Protein AF-A0A950BKA7-F1 (afdb_monomer)

Foldseek 3Di:
DFKDKDALDDFDPPAAPVVQLVVLCVDDPLSQQSSQCSQQVDWDDPPDTFGGHQKIFMFGVDVVLVVLLLVLLLQLLVVLLVLLPDPPSPVVLVVLLVLLQVFQAQWAQVPDPDDDRSQKGQLLSSLCSQLPPPVHDNSNNVSSVSNNVSQVNGTSDMDGDQAHPDRRTGRPPNPGHIGRHAQAQCSQAVCVVVVDGPCPDPSNVSSVVVSSCVSSHRDDPVCVVVVPPD

Radius of gyration: 18.88 Å; Cα contacts (8 Å, |Δi|>4): 398; chains: 1; bounding box: 51×40×54 Å

Secondary structure (DSSP, 8-state):
--EEEE-SSPBPTT-S-HHHHHHHHHS-S-HHHHHHHHHHT--B-SSS-B-SBSEEEEEE--HHHHHHHHHHHHHHHHHHHHHHTSTTTHHHHHHHHHHHHHS--SSB-TT-S-----SEEEHHHHHHHHHH-TTS-HHHHHHHHHHHHHHHTTEEEEEE-SSBTTTTBB-TT--S-EEE---SHHHHSTTGGGT--SSSSHHHHHTTHHHHHHHHTS--GGGGGTTT--

Sequence (230 aa):
MRYLAASPETMLAPGAPSAKIADALTHGSDWASNVVDATMKVRYGAGTSYHPAAAFDVLDLAPEKIDSVRRSITAFNDSVVALSKARGSGELMHDIRSDLRSVPGMARFDHTADMIYHSDRPAEAVYATIGADSRLPSNVRSAALQAKAAVGALVLAHDEYGWFAPMNASYADAAGPTAHMPISADQYDPWSESGVSETHNGFFGAVHAREFARAIGAYDGADDRIALVA

Mean predicted aligned error: 6.33 Å

Nearest PDB structures (foldseek):
  9cip-assembly2_B  TM=5.805E-01  e=4.816E-03  Hathewaya histolytica
  9cip-assembly1_A  TM=5.436E-01  e=3.446E-03  Hathewaya histolytica

Structure (mmCIF, N/CA/C/O backbone):
data_AF-A0A950BKA7-F1
#
_entry.id   AF-A0A950BKA7-F1
#
loop_
_atom_site.group_PDB
_atom_site.id
_atom_site.type_symbol
_atom_site.label_atom_id
_atom_site.label_alt_id
_atom_site.label_comp_id
_atom_site.label_asym_id
_atom_site.label_entity_id
_atom_site.label_seq_id
_atom_site.pdbx_PDB_ins_code
_atom_site.Cartn_x
_atom_site.Cartn_y
_atom_site.Cartn_z
_atom_site.occupancy
_atom_site.B_iso_or_equiv
_atom_site.auth_seq_id
_atom_site.auth_comp_id
_atom_site.auth_asym_id
_atom_site.auth_atom_id
_atom_site.pdbx_PDB_model_num
ATOM 1 N N . MET A 1 1 ? -2.813 10.692 -15.986 1.00 73.56 1 MET A N 1
ATOM 2 C CA . MET A 1 1 ? -1.836 9.582 -15.991 1.00 73.56 1 MET A CA 1
ATOM 3 C C . MET A 1 1 ? -2.627 8.289 -15.895 1.00 73.56 1 MET A C 1
ATOM 5 O O . MET A 1 1 ? -3.533 8.266 -15.078 1.00 73.56 1 MET A O 1
ATOM 9 N N . ARG A 1 2 ? -2.380 7.288 -16.754 1.00 90.56 2 ARG A N 1
ATOM 10 C CA . ARG A 1 2 ? -3.139 6.018 -16.742 1.00 90.56 2 ARG A CA 1
ATOM 11 C C . ARG A 1 2 ? -2.383 4.879 -16.069 1.00 90.56 2 ARG A C 1
ATOM 13 O O . ARG A 1 2 ? -3.012 4.053 -15.437 1.00 90.56 2 ARG A O 1
ATOM 20 N N . TYR A 1 3 ? -1.061 4.855 -16.181 1.00 94.38 3 TYR A N 1
ATOM 21 C CA . TYR A 1 3 ? -0.238 3.810 -15.587 1.00 94.38 3 TYR A CA 1
ATOM 22 C C . TYR A 1 3 ? 0.871 4.428 -14.741 1.00 94.38 3 TYR A C 1
ATOM 24 O O . TYR A 1 3 ? 1.322 5.535 -15.046 1.00 94.38 3 TYR A O 1
ATOM 32 N N . LEU A 1 4 ? 1.297 3.716 -13.703 1.00 94.50 4 LEU A N 1
ATOM 33 C CA . LEU A 1 4 ? 2.482 4.030 -12.905 1.00 94.50 4 LEU A CA 1
ATOM 34 C C . LEU A 1 4 ? 3.392 2.809 -12.900 1.00 94.50 4 LEU A C 1
ATOM 36 O O . LEU A 1 4 ? 2.937 1.730 -12.556 1.00 94.50 4 LEU A O 1
ATOM 40 N N . ALA A 1 5 ? 4.652 2.985 -13.279 1.00 93.94 5 ALA A N 1
ATOM 41 C CA . ALA A 1 5 ? 5.681 1.965 -13.138 1.00 93.94 5 ALA A CA 1
ATOM 42 C C . ALA A 1 5 ? 6.672 2.458 -12.085 1.00 93.94 5 ALA A C 1
ATOM 44 O O . ALA A 1 5 ? 7.311 3.493 -12.296 1.00 93.94 5 ALA A O 1
ATOM 45 N N . ALA A 1 6 ? 6.742 1.785 -10.943 1.00 92.44 6 ALA A N 1
ATOM 46 C CA . ALA A 1 6 ? 7.547 2.231 -9.815 1.00 92.44 6 ALA A CA 1
ATOM 47 C C . ALA A 1 6 ? 7.941 1.058 -8.920 1.00 92.44 6 ALA A C 1
ATOM 49 O O . ALA A 1 6 ? 7.238 0.056 -8.838 1.00 92.44 6 ALA A O 1
ATOM 50 N N . SER A 1 7 ? 9.057 1.225 -8.220 1.00 89.38 7 SER A N 1
ATOM 51 C CA . SER A 1 7 ? 9.339 0.423 -7.037 1.00 89.38 7 SER A CA 1
ATOM 52 C C . SER A 1 7 ? 8.506 0.984 -5.883 1.00 89.38 7 SER A C 1
ATOM 54 O O . SER A 1 7 ? 8.511 2.208 -5.703 1.00 89.38 7 SER A O 1
ATOM 56 N N . PRO A 1 8 ? 7.816 0.144 -5.096 1.00 83.69 8 PRO A N 1
ATOM 57 C CA . PRO A 1 8 ? 7.168 0.591 -3.866 1.00 83.69 8 PRO A CA 1
ATOM 58 C C . PRO A 1 8 ? 8.192 0.966 -2.780 1.00 83.69 8 PRO A C 1
ATOM 60 O O . PRO A 1 8 ? 7.824 1.512 -1.744 1.00 83.69 8 PRO A O 1
ATOM 63 N N . GLU A 1 9 ? 9.473 0.681 -3.036 1.00 80.31 9 GLU A N 1
ATOM 64 C CA . GLU A 1 9 ? 10.601 0.846 -2.128 1.00 80.31 9 GLU A CA 1
ATOM 65 C C . GLU A 1 9 ? 11.846 1.434 -2.819 1.00 80.31 9 GLU A C 1
ATOM 67 O O . GLU A 1 9 ? 11.825 1.831 -3.989 1.00 80.31 9 GLU A O 1
ATOM 72 N N . THR A 1 10 ? 12.964 1.489 -2.096 1.00 77.81 10 THR A N 1
ATOM 73 C CA . THR A 1 10 ? 14.244 2.032 -2.584 1.00 77.81 10 THR A CA 1
ATOM 74 C C . THR A 1 10 ? 14.685 1.454 -3.942 1.00 77.81 10 THR A C 1
ATOM 76 O O . THR A 1 10 ? 14.834 0.243 -4.111 1.00 77.81 10 THR A O 1
ATOM 79 N N . MET A 1 11 ? 15.007 2.344 -4.890 1.00 86.06 11 MET A N 1
ATOM 80 C CA . MET A 1 11 ? 15.738 2.009 -6.119 1.00 86.06 11 MET A CA 1
ATOM 81 C C . MET A 1 11 ? 17.216 2.399 -6.006 1.00 86.06 11 MET A C 1
ATOM 83 O O . MET A 1 11 ? 17.553 3.500 -5.569 1.00 86.06 11 MET A O 1
ATOM 87 N N . LEU A 1 12 ? 18.109 1.523 -6.461 1.00 86.31 12 LEU A N 1
ATOM 88 C CA . LEU A 1 12 ? 19.546 1.776 -6.518 1.00 86.31 12 LEU A CA 1
ATOM 89 C C . LEU A 1 12 ? 19.915 2.565 -7.774 1.00 86.31 12 LEU A C 1
ATOM 91 O O . LEU A 1 12 ? 19.469 2.246 -8.878 1.00 86.31 12 LEU A O 1
ATOM 95 N N . ALA A 1 13 ? 20.794 3.558 -7.624 1.00 85.62 13 ALA A N 1
ATOM 96 C CA . ALA A 1 13 ? 21.387 4.259 -8.759 1.00 85.62 13 ALA A CA 1
ATOM 97 C C . ALA A 1 13 ? 22.100 3.259 -9.701 1.00 85.62 13 ALA A C 1
ATOM 99 O O . ALA A 1 13 ? 22.775 2.353 -9.210 1.00 85.62 13 ALA A O 1
ATOM 100 N N . PRO A 1 14 ? 21.985 3.406 -11.037 1.00 88.50 14 PRO A N 1
ATOM 101 C CA . PRO A 1 14 ? 21.413 4.544 -11.770 1.00 88.50 14 PRO A CA 1
ATOM 102 C C . PRO A 1 14 ? 19.878 4.533 -11.926 1.00 88.50 14 PRO A C 1
ATOM 104 O O . PRO A 1 14 ? 19.340 5.408 -12.597 1.00 88.50 14 PRO A O 1
ATOM 107 N N . GLY A 1 15 ? 19.167 3.580 -11.322 1.00 88.62 15 GLY A N 1
ATOM 108 C CA . GLY A 1 15 ? 17.712 3.460 -11.405 1.00 88.62 15 GLY A CA 1
ATOM 109 C C . GLY A 1 15 ? 17.245 2.622 -12.596 1.00 88.62 15 GLY A C 1
ATOM 110 O O . GLY A 1 15 ? 17.918 1.682 -13.031 1.00 88.62 15 GLY A O 1
ATOM 111 N N . ALA A 1 16 ? 16.055 2.932 -13.107 1.00 90.44 16 ALA A N 1
ATOM 112 C CA . ALA A 1 16 ? 15.395 2.128 -14.130 1.00 90.44 16 ALA A CA 1
ATOM 113 C C . ALA A 1 16 ? 16.178 2.123 -15.469 1.00 90.44 16 ALA A C 1
ATOM 115 O O . ALA A 1 16 ? 16.677 3.167 -15.898 1.00 90.44 16 ALA A O 1
ATOM 116 N N . PRO A 1 17 ? 16.283 0.979 -16.173 1.00 92.81 17 PRO A N 1
ATOM 117 C CA . PRO A 1 17 ? 17.008 0.883 -17.440 1.00 92.81 17 PRO A CA 1
ATOM 118 C C . PRO A 1 17 ? 16.182 1.460 -18.604 1.00 92.81 17 PRO A C 1
ATOM 120 O O . PRO A 1 17 ? 15.627 0.718 -19.416 1.00 92.81 17 PRO A O 1
ATOM 123 N N . SER A 1 18 ? 16.122 2.791 -18.717 1.00 91.81 18 SER A N 1
ATOM 124 C CA . SER A 1 18 ? 15.201 3.515 -19.614 1.00 91.81 18 SER A CA 1
ATOM 125 C C . SER A 1 18 ? 15.193 3.034 -21.069 1.00 91.81 18 SER A C 1
ATOM 127 O O . SER A 1 18 ? 14.129 2.954 -21.671 1.00 91.81 18 SER A O 1
ATOM 129 N N . ALA A 1 19 ? 16.347 2.668 -21.642 1.00 91.25 19 ALA A N 1
ATOM 130 C CA . ALA A 1 19 ? 16.412 2.160 -23.017 1.00 91.25 19 ALA A CA 1
ATOM 131 C C . ALA A 1 19 ? 15.717 0.795 -23.186 1.00 91.25 19 ALA A C 1
ATOM 133 O O . ALA A 1 19 ? 15.049 0.568 -24.188 1.00 91.25 19 ALA A O 1
ATOM 134 N N . LYS A 1 20 ? 15.836 -0.097 -22.193 1.00 91.81 20 LYS A N 1
ATOM 135 C CA . LYS A 1 20 ? 15.163 -1.405 -22.203 1.00 91.81 20 LYS A CA 1
ATOM 136 C C . LYS A 1 20 ? 13.668 -1.266 -21.945 1.00 91.81 20 LYS A C 1
ATOM 138 O O . LYS A 1 20 ? 12.875 -1.955 -22.569 1.00 91.81 20 LYS A O 1
ATOM 143 N N . ILE A 1 21 ? 13.289 -0.346 -21.057 1.00 92.88 21 ILE A N 1
ATOM 144 C CA . ILE A 1 21 ? 11.882 -0.011 -20.808 1.00 92.88 21 ILE A CA 1
ATOM 145 C C . ILE A 1 21 ? 11.244 0.554 -22.082 1.00 92.88 21 ILE A C 1
ATOM 147 O O . ILE A 1 21 ? 10.149 0.147 -22.446 1.00 92.88 21 ILE A O 1
ATOM 151 N N . ALA A 1 22 ? 11.932 1.449 -22.798 1.00 91.62 22 ALA A N 1
ATOM 152 C CA . ALA A 1 22 ? 11.435 1.990 -24.061 1.00 91.62 22 ALA A CA 1
ATOM 153 C C . ALA A 1 22 ? 11.210 0.894 -25.119 1.00 91.62 22 ALA A C 1
ATOM 155 O O . ALA A 1 22 ? 10.208 0.938 -25.825 1.00 91.62 22 ALA A O 1
ATOM 156 N N . ASP A 1 23 ? 12.100 -0.097 -25.198 1.00 89.81 23 ASP A N 1
ATOM 157 C CA . ASP A 1 23 ? 11.948 -1.255 -26.086 1.00 89.81 23 ASP A CA 1
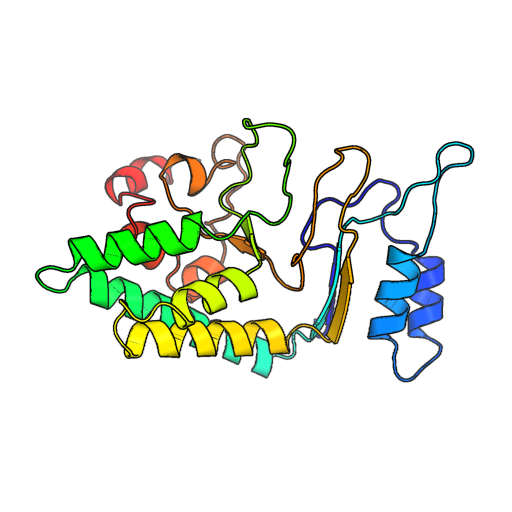ATOM 158 C C . ASP A 1 23 ? 10.777 -2.170 -25.675 1.00 89.81 23 ASP A C 1
ATOM 160 O O . ASP A 1 23 ? 9.970 -2.577 -26.512 1.00 89.81 23 ASP A O 1
ATOM 164 N N . ALA A 1 24 ? 10.617 -2.417 -24.370 1.00 90.06 24 ALA A N 1
ATOM 165 C CA . ALA A 1 24 ? 9.495 -3.174 -23.810 1.00 90.06 24 ALA A CA 1
ATOM 166 C C . ALA A 1 24 ? 8.130 -2.528 -24.109 1.00 90.06 24 ALA A C 1
ATOM 168 O O . ALA A 1 24 ? 7.139 -3.230 -24.316 1.00 90.06 24 ALA A O 1
ATOM 169 N N . LEU A 1 25 ? 8.076 -1.193 -24.149 1.00 89.62 25 LEU A N 1
ATOM 170 C CA . LEU A 1 25 ? 6.863 -0.429 -24.448 1.00 89.62 25 LEU A CA 1
ATOM 171 C C . LEU A 1 25 ? 6.490 -0.428 -25.938 1.00 89.62 25 LEU A C 1
ATOM 173 O O . LEU A 1 25 ? 5.335 -0.164 -26.268 1.00 89.62 25 LEU A O 1
ATOM 177 N N . THR A 1 26 ? 7.437 -0.686 -26.843 1.00 86.06 26 THR A N 1
ATOM 178 C CA . THR A 1 26 ? 7.204 -0.641 -28.297 1.00 86.06 26 THR A CA 1
ATOM 179 C C . THR A 1 26 ? 6.913 -2.010 -28.909 1.00 86.06 26 THR A C 1
ATOM 181 O O . THR A 1 26 ? 6.341 -2.071 -29.999 1.00 86.06 26 THR A O 1
ATOM 184 N N . HIS A 1 27 ? 7.224 -3.104 -28.205 1.00 69.81 27 HIS A N 1
ATOM 185 C CA . HIS A 1 27 ? 7.089 -4.468 -28.714 1.00 69.81 27 HIS A CA 1
ATOM 186 C C . HIS A 1 27 ? 6.265 -5.364 -27.771 1.00 69.81 27 HIS A C 1
ATOM 188 O O . HIS A 1 27 ? 6.810 -6.081 -26.935 1.00 69.81 27 HIS A O 1
ATOM 194 N N . GLY A 1 28 ? 4.937 -5.390 -27.937 1.00 63.50 28 GLY A N 1
ATOM 195 C CA . GLY A 1 28 ? 4.102 -6.473 -27.398 1.00 63.50 28 GLY A CA 1
ATOM 196 C C . GLY A 1 28 ? 2.756 -6.062 -26.804 1.00 63.50 28 GLY A C 1
ATOM 197 O O . GLY A 1 28 ? 2.507 -4.903 -26.486 1.00 63.50 28 GLY A O 1
ATOM 198 N N . SER A 1 29 ? 1.872 -7.051 -26.651 1.00 78.44 29 SER A N 1
ATOM 199 C CA . SER A 1 29 ? 0.584 -6.914 -25.958 1.00 78.44 29 SER A CA 1
ATOM 200 C C . SER A 1 29 ? 0.707 -6.990 -24.431 1.00 78.44 29 SER A C 1
ATOM 202 O O . SER A 1 29 ? -0.197 -6.531 -23.740 1.00 78.44 29 SER A O 1
ATOM 204 N N . ASP A 1 30 ? 1.814 -7.534 -23.912 1.00 90.81 30 ASP A N 1
ATOM 205 C CA . ASP A 1 30 ? 2.109 -7.689 -22.477 1.00 90.81 30 ASP A CA 1
ATOM 206 C C . ASP A 1 30 ? 3.212 -6.719 -22.014 1.00 90.81 30 ASP A C 1
ATOM 208 O O . ASP A 1 30 ? 4.233 -7.079 -21.429 1.00 90.81 30 ASP A O 1
ATOM 212 N N . TRP A 1 31 ? 3.032 -5.446 -22.360 1.00 93.50 31 TRP A N 1
ATOM 213 C CA . TRP A 1 31 ? 4.011 -4.396 -22.082 1.00 93.50 31 TRP A CA 1
ATOM 214 C C . TRP A 1 31 ? 4.287 -4.230 -20.577 1.00 93.50 31 TRP A C 1
ATOM 216 O O . TRP A 1 31 ? 5.405 -3.885 -20.209 1.00 93.50 31 TRP A O 1
ATOM 226 N N . ALA A 1 32 ? 3.303 -4.478 -19.704 1.00 95.19 32 ALA A N 1
ATOM 227 C CA . ALA A 1 32 ? 3.451 -4.310 -18.259 1.00 95.19 32 ALA A CA 1
ATOM 228 C C . ALA A 1 32 ? 4.465 -5.311 -17.689 1.00 95.19 32 ALA A C 1
ATOM 230 O O . ALA A 1 32 ? 5.438 -4.899 -17.056 1.00 95.19 32 ALA A O 1
ATOM 231 N N . SER A 1 33 ? 4.298 -6.599 -18.001 1.00 95.75 33 SER A N 1
ATOM 232 C CA . SER A 1 33 ? 5.245 -7.645 -17.604 1.00 95.75 33 SER A CA 1
ATOM 233 C C . SER A 1 33 ? 6.620 -7.411 -18.222 1.00 95.75 33 SER A C 1
ATOM 235 O O . SER A 1 33 ? 7.629 -7.539 -17.537 1.00 95.75 33 SER A O 1
ATOM 237 N N . ASN A 1 34 ? 6.681 -6.964 -19.481 1.00 94.94 34 ASN A N 1
ATOM 238 C CA . ASN A 1 34 ? 7.952 -6.638 -20.131 1.00 94.94 34 ASN A CA 1
ATOM 239 C C . ASN A 1 34 ? 8.687 -5.469 -19.451 1.00 94.94 34 ASN A C 1
ATOM 241 O O . ASN A 1 34 ? 9.915 -5.476 -19.394 1.00 94.94 34 ASN A O 1
ATOM 245 N N . VAL A 1 35 ? 7.972 -4.461 -18.937 1.00 95.25 35 VAL A N 1
ATOM 246 C CA . VAL A 1 35 ? 8.566 -3.334 -18.194 1.00 95.25 35 VAL A CA 1
ATOM 247 C C . VAL A 1 35 ? 9.105 -3.789 -16.836 1.00 95.25 35 VAL A C 1
ATOM 249 O O . VAL A 1 35 ? 10.218 -3.396 -16.467 1.00 95.25 35 VAL A O 1
ATOM 252 N N . VAL A 1 36 ? 8.352 -4.631 -16.121 1.00 95.44 36 VAL A N 1
ATOM 253 C CA . VAL A 1 36 ? 8.815 -5.266 -14.879 1.00 95.44 36 VAL A CA 1
ATOM 254 C C . VAL A 1 36 ? 10.063 -6.097 -15.160 1.00 95.44 36 VAL A C 1
ATOM 256 O O . VAL A 1 36 ? 11.103 -5.839 -14.565 1.00 95.44 36 VAL A O 1
ATOM 259 N N . ASP A 1 37 ? 10.021 -6.990 -16.146 1.00 94.69 37 ASP A N 1
ATOM 260 C CA . ASP A 1 37 ? 11.146 -7.837 -16.545 1.00 94.69 37 ASP A CA 1
ATOM 261 C C . ASP A 1 37 ? 12.380 -7.028 -16.949 1.00 94.69 37 ASP A C 1
ATOM 263 O O . ASP A 1 37 ? 13.494 -7.308 -16.499 1.00 94.69 37 ASP A O 1
ATOM 267 N N . ALA A 1 38 ? 12.198 -6.004 -17.788 1.00 94.12 38 ALA A N 1
ATOM 268 C CA . ALA A 1 38 ? 13.280 -5.135 -18.230 1.00 94.12 38 ALA A CA 1
ATOM 269 C C . ALA A 1 38 ? 13.989 -4.478 -17.042 1.00 94.12 38 ALA A C 1
ATOM 271 O O . ALA A 1 38 ? 15.214 -4.329 -17.075 1.00 94.12 38 ALA A O 1
ATOM 272 N N . THR A 1 39 ? 13.226 -4.116 -16.009 1.00 94.00 39 THR A N 1
ATOM 273 C CA . THR A 1 39 ? 13.723 -3.479 -14.791 1.00 94.00 39 THR A CA 1
ATOM 274 C C . THR A 1 39 ? 14.335 -4.504 -13.848 1.00 94.00 39 THR A C 1
ATOM 276 O O . THR A 1 39 ? 15.509 -4.405 -13.516 1.00 94.00 39 THR A O 1
ATOM 279 N N . MET A 1 40 ? 13.600 -5.535 -13.458 1.00 92.50 40 MET A N 1
ATOM 280 C CA . MET A 1 40 ? 14.016 -6.474 -12.420 1.00 92.50 40 MET A CA 1
ATOM 281 C C . MET A 1 40 ? 15.147 -7.394 -12.879 1.00 92.50 40 MET A C 1
ATOM 283 O O . MET A 1 40 ? 16.032 -7.724 -12.087 1.00 92.50 40 MET A O 1
ATOM 287 N N . LYS A 1 41 ? 15.216 -7.742 -14.171 1.00 91.44 41 LYS A N 1
ATOM 288 C CA . LYS A 1 41 ? 16.229 -8.670 -14.708 1.00 91.44 41 LYS A CA 1
ATOM 289 C C . LYS A 1 41 ? 17.494 -7.975 -15.214 1.00 91.44 41 LYS A C 1
ATOM 291 O O . LYS A 1 41 ? 18.465 -8.663 -15.545 1.00 91.44 41 LYS A O 1
ATOM 296 N N . VAL A 1 42 ? 17.540 -6.636 -15.282 1.00 90.06 42 VAL A N 1
ATOM 297 C CA . VAL A 1 42 ? 18.803 -5.948 -15.595 1.00 90.06 42 VAL A CA 1
ATOM 298 C C . VAL A 1 42 ? 19.781 -6.097 -14.437 1.00 90.06 42 VAL A C 1
ATOM 300 O O . VAL A 1 42 ? 19.405 -6.071 -13.269 1.00 90.06 42 VAL A O 1
ATOM 303 N N . ARG A 1 43 ? 21.060 -6.231 -14.787 1.00 88.19 43 ARG A N 1
ATOM 304 C CA . ARG A 1 43 ? 22.168 -6.210 -13.841 1.00 88.19 43 ARG A CA 1
ATOM 305 C C . ARG A 1 43 ? 23.089 -5.044 -14.163 1.00 88.19 43 ARG A C 1
ATOM 307 O O . ARG A 1 43 ? 23.472 -4.861 -15.319 1.00 88.19 43 ARG A O 1
ATOM 314 N N . TYR A 1 44 ? 23.443 -4.286 -13.139 1.00 84.19 44 TY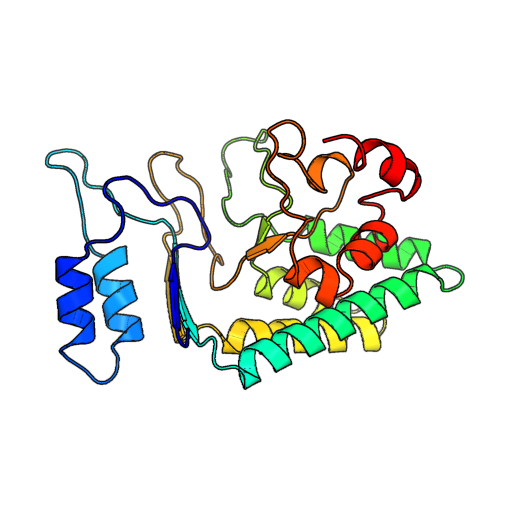R A N 1
ATOM 315 C CA . TYR A 1 44 ? 24.442 -3.228 -13.182 1.00 84.19 44 TYR A CA 1
ATOM 316 C C . TYR A 1 44 ? 25.705 -3.647 -12.431 1.00 84.19 44 TYR A C 1
ATOM 318 O O . TYR A 1 44 ? 25.693 -4.610 -11.668 1.00 84.19 44 TYR A O 1
ATOM 326 N N . GLY A 1 45 ? 26.788 -2.894 -12.632 1.00 80.00 45 GLY A N 1
ATOM 327 C CA . GLY A 1 45 ? 28.089 -3.163 -12.023 1.00 80.00 45 GLY A CA 1
ATOM 328 C C . GLY A 1 45 ? 28.946 -4.113 -12.862 1.00 80.00 45 GLY A C 1
ATOM 329 O O . GLY A 1 45 ? 28.468 -5.110 -13.392 1.00 80.00 45 GLY A O 1
ATOM 330 N N . ALA A 1 46 ? 30.235 -3.789 -12.991 1.00 68.62 46 ALA A N 1
ATOM 331 C CA . ALA A 1 46 ? 31.206 -4.602 -13.731 1.00 68.62 46 ALA A CA 1
ATOM 332 C C . ALA A 1 46 ? 31.879 -5.69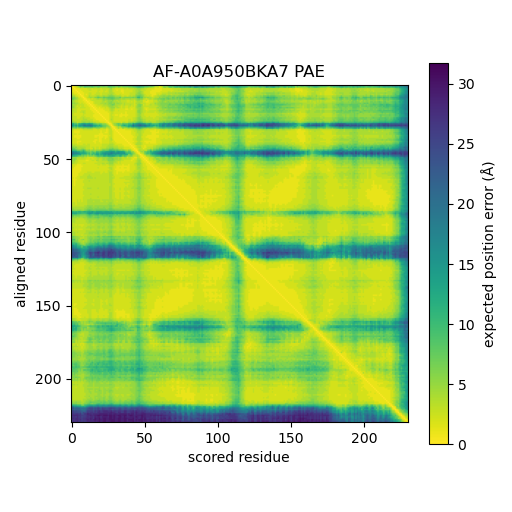4 -12.868 1.00 68.62 46 ALA A C 1
ATOM 334 O O . ALA A 1 46 ? 32.578 -6.544 -13.408 1.00 68.62 46 ALA A O 1
ATOM 335 N N . GLY A 1 47 ? 31.685 -5.661 -11.539 1.00 70.81 47 GLY A N 1
ATOM 336 C CA . GLY A 1 47 ? 32.258 -6.607 -10.570 1.00 70.81 47 GLY A CA 1
ATOM 337 C C . GLY A 1 47 ? 31.174 -7.335 -9.775 1.00 70.81 47 GLY A C 1
ATOM 338 O O . GLY A 1 47 ? 30.793 -8.450 -10.117 1.00 70.81 47 GLY A O 1
ATOM 339 N N . THR A 1 48 ? 30.636 -6.691 -8.738 1.00 70.12 48 THR A N 1
ATOM 340 C CA . THR A 1 48 ? 29.449 -7.195 -8.030 1.00 70.12 48 THR A CA 1
ATOM 341 C C . THR A 1 48 ? 28.201 -6.777 -8.797 1.00 70.12 48 THR A C 1
ATOM 343 O O . THR A 1 48 ? 27.871 -5.591 -8.832 1.00 70.12 48 THR A O 1
ATOM 346 N N . SER A 1 49 ? 27.529 -7.734 -9.441 1.00 80.69 49 SER A N 1
ATOM 347 C CA . SER A 1 49 ? 26.291 -7.447 -10.166 1.00 80.69 49 SER A CA 1
ATOM 348 C C . SER A 1 49 ? 25.157 -7.128 -9.192 1.00 80.69 49 SER A C 1
ATOM 350 O O . SER A 1 49 ? 24.940 -7.909 -8.266 1.00 80.69 49 SER A O 1
ATOM 352 N N . TYR A 1 50 ? 24.406 -6.057 -9.430 1.00 80.75 50 TYR A N 1
ATOM 353 C CA . TYR A 1 50 ? 23.223 -5.698 -8.642 1.00 80.75 50 TYR A CA 1
ATOM 354 C C . TYR A 1 50 ? 22.027 -5.371 -9.537 1.00 80.75 50 TYR A C 1
ATOM 356 O O . TYR A 1 50 ? 22.189 -5.059 -10.718 1.00 80.75 50 TYR A O 1
ATOM 364 N N . HIS A 1 51 ? 20.833 -5.448 -8.961 1.00 87.38 51 HIS A N 1
ATOM 365 C CA . HIS A 1 51 ? 19.564 -5.141 -9.618 1.00 87.38 51 HIS A CA 1
ATOM 366 C C . HIS A 1 51 ? 19.098 -3.724 -9.225 1.00 87.38 51 HIS A C 1
ATOM 368 O O . HIS A 1 51 ? 19.478 -3.246 -8.157 1.00 87.38 51 HIS A O 1
ATOM 374 N N . PRO A 1 52 ? 18.318 -3.018 -10.063 1.00 88.56 52 PRO A N 1
ATOM 375 C CA . PRO A 1 52 ? 17.878 -1.649 -9.773 1.00 88.56 52 PRO A CA 1
ATOM 376 C C . PRO A 1 52 ? 16.913 -1.534 -8.599 1.00 88.56 52 PRO A C 1
ATOM 378 O O . PRO A 1 52 ? 16.899 -0.497 -7.947 1.00 88.56 52 PRO A O 1
ATOM 381 N N . ALA A 1 53 ? 16.073 -2.538 -8.371 1.00 89.81 53 ALA A N 1
ATOM 382 C CA . ALA A 1 53 ? 14.992 -2.475 -7.399 1.00 89.81 53 ALA A CA 1
ATOM 383 C C . ALA A 1 53 ? 14.784 -3.837 -6.741 1.00 89.81 53 ALA A C 1
ATOM 385 O O . ALA A 1 53 ? 15.080 -4.873 -7.345 1.00 89.81 53 ALA A O 1
ATOM 386 N N . ALA A 1 54 ? 14.288 -3.806 -5.507 1.00 87.75 54 ALA A N 1
ATOM 387 C CA . ALA A 1 54 ? 13.936 -5.001 -4.756 1.00 87.75 54 ALA A CA 1
ATOM 388 C C . ALA A 1 54 ? 12.557 -5.544 -5.132 1.00 87.75 54 ALA A C 1
ATOM 390 O O . ALA A 1 54 ? 12.378 -6.752 -5.173 1.00 87.75 54 ALA A O 1
ATOM 391 N N . ALA A 1 55 ? 11.627 -4.652 -5.457 1.00 90.69 55 ALA A N 1
ATOM 392 C CA . ALA A 1 55 ? 10.315 -4.944 -6.008 1.00 90.69 55 ALA A CA 1
ATOM 393 C C . ALA A 1 55 ? 10.000 -3.895 -7.078 1.00 90.69 55 ALA A C 1
ATOM 395 O O . ALA A 1 55 ? 10.505 -2.769 -7.016 1.00 90.69 55 ALA A O 1
ATOM 396 N N . PHE A 1 56 ? 9.204 -4.247 -8.080 1.00 93.62 56 PHE A N 1
ATOM 397 C CA . PHE A 1 56 ? 8.778 -3.289 -9.093 1.00 93.62 56 PHE A CA 1
ATOM 398 C C . PHE A 1 56 ? 7.394 -3.633 -9.621 1.00 93.62 56 PHE A C 1
ATOM 400 O O . PHE A 1 56 ? 7.158 -4.744 -10.093 1.00 93.62 56 PHE A O 1
ATOM 407 N N . ASP A 1 57 ? 6.505 -2.646 -9.589 1.00 95.25 57 ASP A N 1
ATOM 408 C CA . ASP A 1 57 ? 5.117 -2.787 -9.996 1.00 95.25 57 ASP A CA 1
ATOM 409 C C . ASP A 1 57 ? 4.818 -1.947 -11.230 1.00 95.25 57 ASP A C 1
ATOM 411 O O . ASP A 1 57 ? 5.331 -0.838 -11.417 1.00 95.25 57 ASP A O 1
ATOM 415 N N . VAL A 1 58 ? 3.897 -2.451 -12.043 1.00 96.44 58 VAL A N 1
ATOM 416 C CA . VAL A 1 58 ? 3.163 -1.651 -13.019 1.00 96.44 58 VAL A CA 1
ATOM 417 C C . VAL A 1 58 ? 1.705 -1.607 -12.587 1.00 96.44 58 VAL A C 1
ATOM 419 O O . VAL A 1 58 ? 1.037 -2.634 -12.516 1.00 96.44 58 VAL A O 1
ATOM 422 N N . LEU A 1 59 ? 1.206 -0.404 -12.320 1.00 97.00 59 LEU A N 1
ATOM 423 C CA . LEU A 1 59 ? -0.134 -0.143 -11.814 1.00 97.00 59 LEU A CA 1
ATOM 424 C C . LEU A 1 59 ? -1.026 0.495 -12.882 1.00 97.00 59 LEU A C 1
ATOM 426 O O . LEU A 1 59 ? -0.597 1.399 -13.599 1.00 97.00 59 LEU A O 1
ATOM 430 N N . ASP A 1 60 ? -2.289 0.084 -12.935 1.00 96.75 60 ASP A N 1
ATOM 431 C CA . ASP A 1 60 ? -3.366 0.702 -13.706 1.00 96.75 60 ASP A CA 1
ATOM 432 C C . ASP A 1 60 ? -4.154 1.685 -12.848 1.00 96.75 60 ASP A C 1
ATOM 434 O O . ASP A 1 60 ? -4.999 1.317 -12.035 1.00 96.75 60 ASP A O 1
ATOM 438 N N . LEU A 1 61 ? -3.876 2.963 -13.071 1.00 96.75 61 LEU A N 1
ATOM 439 C CA . LEU A 1 61 ? -4.478 4.100 -12.392 1.00 96.75 61 LEU A CA 1
ATOM 440 C C . LEU A 1 61 ? -5.667 4.668 -13.178 1.00 96.75 61 LEU A C 1
ATOM 442 O O . LEU A 1 61 ? -5.922 5.876 -13.129 1.00 96.75 61 LEU A O 1
ATOM 446 N N . ALA A 1 62 ? -6.373 3.826 -13.940 1.00 97.25 62 ALA A N 1
ATOM 447 C CA . ALA A 1 62 ? -7.628 4.215 -14.569 1.00 97.25 62 ALA A CA 1
ATOM 448 C C . ALA A 1 62 ? -8.556 4.899 -13.537 1.00 97.25 62 ALA A C 1
ATOM 450 O O . ALA A 1 62 ? -8.652 4.415 -12.402 1.00 97.25 62 ALA A O 1
ATOM 451 N N . PRO A 1 63 ? -9.218 6.024 -13.881 1.00 96.56 63 PRO A N 1
ATOM 452 C CA . PRO A 1 63 ? -9.988 6.816 -12.920 1.00 96.56 63 PRO A CA 1
ATOM 453 C C . PRO A 1 63 ? -10.976 5.991 -12.091 1.00 96.56 63 PRO A C 1
ATOM 455 O O . PRO A 1 63 ? -11.025 6.126 -10.873 1.00 96.56 63 PRO A O 1
ATOM 458 N N . GLU A 1 64 ? -11.687 5.061 -12.725 1.00 97.25 64 GLU A N 1
ATOM 459 C CA . GLU A 1 64 ? -12.643 4.168 -12.078 1.00 97.25 64 GLU A CA 1
ATOM 460 C C . GLU A 1 64 ? -12.002 3.229 -11.043 1.00 97.25 64 GLU A C 1
ATOM 462 O O . GLU A 1 64 ? -12.624 2.919 -10.023 1.00 97.25 64 GLU A O 1
ATOM 467 N N . LYS A 1 65 ? -10.750 2.807 -11.263 1.00 97.44 65 LYS A N 1
ATOM 468 C CA . LYS A 1 65 ? -9.996 1.984 -10.311 1.00 97.44 65 LYS A CA 1
ATOM 469 C C . LYS A 1 65 ? -9.544 2.815 -9.118 1.00 97.44 65 LYS A C 1
ATOM 471 O O . LYS A 1 65 ? -9.730 2.390 -7.981 1.00 97.44 65 LYS A O 1
ATOM 476 N N . ILE A 1 66 ? -9.039 4.026 -9.357 1.00 96.62 66 ILE A N 1
ATOM 477 C CA . ILE A 1 66 ? -8.667 4.960 -8.283 1.00 96.62 66 ILE A CA 1
ATOM 478 C C . ILE A 1 66 ? -9.886 5.354 -7.445 1.00 96.62 66 ILE A C 1
ATOM 480 O O . ILE A 1 66 ? -9.803 5.386 -6.218 1.00 96.62 66 ILE A O 1
ATOM 484 N N . ASP A 1 67 ? -11.036 5.584 -8.076 1.00 96.56 67 ASP A N 1
ATOM 485 C CA . ASP A 1 67 ? -12.291 5.857 -7.375 1.00 96.56 67 ASP A CA 1
ATOM 486 C C . ASP A 1 67 ? -12.790 4.640 -6.587 1.00 96.56 67 ASP A C 1
ATOM 488 O O . ASP A 1 67 ? -13.370 4.789 -5.509 1.00 96.56 67 ASP A O 1
ATOM 492 N N . SER A 1 68 ? -12.568 3.422 -7.091 1.00 97.94 68 SER A N 1
ATOM 493 C CA . SER A 1 68 ? -12.828 2.197 -6.330 1.00 97.94 68 SER A CA 1
ATOM 494 C C . SER A 1 68 ? -11.931 2.112 -5.096 1.00 97.94 68 SER A C 1
ATOM 496 O O . SER A 1 68 ? -12.441 1.910 -3.999 1.00 97.94 68 SER A O 1
ATOM 498 N N . VAL A 1 69 ? -10.623 2.332 -5.254 1.00 97.69 69 VAL A N 1
ATOM 499 C CA . VAL A 1 69 ? -9.653 2.326 -4.149 1.00 97.69 69 VAL A CA 1
ATOM 500 C C . VAL A 1 69 ? -10.023 3.357 -3.093 1.00 97.69 69 VAL A C 1
ATOM 502 O O . VAL A 1 69 ? -10.143 3.005 -1.923 1.00 97.69 69 VAL A O 1
ATOM 505 N N . ARG A 1 70 ? -10.290 4.607 -3.494 1.00 97.38 70 ARG A N 1
ATOM 506 C CA . ARG A 1 70 ? -10.714 5.666 -2.567 1.00 97.38 70 ARG A CA 1
ATOM 507 C C . ARG A 1 70 ? -11.951 5.253 -1.784 1.00 97.38 70 ARG A C 1
ATOM 509 O O . ARG A 1 70 ? -11.910 5.252 -0.563 1.00 97.38 70 ARG A O 1
ATOM 516 N N . ARG A 1 71 ? -13.024 4.837 -2.466 1.00 98.38 71 ARG A N 1
ATOM 517 C CA . ARG A 1 71 ? -14.275 4.441 -1.799 1.00 98.38 71 ARG A CA 1
ATOM 518 C C . ARG A 1 71 ? -14.085 3.267 -0.843 1.00 98.38 71 ARG A C 1
ATOM 520 O O . ARG A 1 71 ? -14.630 3.302 0.256 1.00 98.38 71 ARG A O 1
ATOM 527 N N . SER A 1 72 ? -13.338 2.242 -1.244 1.00 98.56 72 SER A N 1
ATOM 528 C CA . SER A 1 72 ? -13.124 1.056 -0.413 1.00 98.56 72 SER A CA 1
ATOM 529 C C . SER A 1 72 ? -12.253 1.353 0.810 1.00 98.56 72 SER A C 1
ATOM 531 O O . SER A 1 72 ? -12.582 0.892 1.901 1.00 98.56 72 SER A O 1
ATOM 533 N N . ILE A 1 73 ? -11.201 2.167 0.666 1.00 98.31 73 ILE A N 1
ATOM 534 C CA . ILE A 1 73 ? -10.366 2.591 1.800 1.00 98.31 73 ILE A CA 1
ATOM 535 C C . ILE A 1 73 ? -11.148 3.525 2.729 1.00 98.31 73 ILE A C 1
ATOM 537 O O . ILE A 1 73 ? -11.110 3.324 3.939 1.00 98.31 73 ILE A O 1
ATOM 541 N N . THR A 1 74 ? -11.921 4.480 2.198 1.00 98.50 74 THR A N 1
ATOM 542 C CA . THR A 1 74 ? -12.819 5.316 3.013 1.00 98.50 74 THR A CA 1
ATOM 543 C C . THR A 1 74 ? -13.79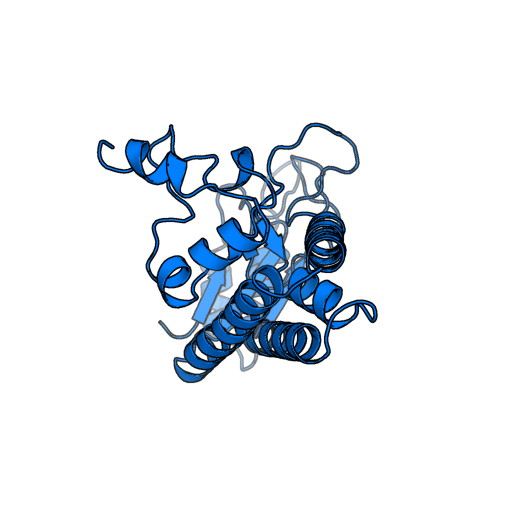2 4.451 3.810 1.00 98.50 74 THR A C 1
ATOM 545 O O . THR A 1 74 ? -13.915 4.629 5.015 1.00 98.50 74 THR A O 1
ATOM 548 N N . ALA A 1 75 ? -14.441 3.466 3.178 1.00 98.56 75 ALA A N 1
ATOM 549 C CA . ALA A 1 75 ? -15.373 2.573 3.865 1.00 98.56 75 ALA A CA 1
ATOM 550 C C . ALA A 1 75 ? -14.693 1.763 4.981 1.00 98.56 75 ALA A C 1
ATOM 552 O O . ALA A 1 75 ? -15.273 1.579 6.055 1.00 98.56 75 ALA A O 1
ATOM 553 N N . PHE A 1 76 ? -13.464 1.295 4.748 1.00 98.56 76 PHE A N 1
ATOM 554 C CA . PHE A 1 76 ? -12.665 0.638 5.777 1.00 98.56 76 PHE A CA 1
ATOM 555 C C . PHE A 1 76 ? -12.353 1.593 6.937 1.00 98.56 76 PHE A C 1
ATOM 557 O O . PHE A 1 76 ? -12.708 1.288 8.079 1.00 98.56 76 PHE A O 1
ATOM 564 N N . ASN A 1 77 ? -11.788 2.766 6.652 1.00 98.19 77 ASN A N 1
ATOM 565 C CA . ASN A 1 77 ? -11.438 3.764 7.660 1.00 98.19 77 ASN A CA 1
ATOM 566 C C . ASN A 1 77 ? -12.666 4.196 8.474 1.00 98.19 77 ASN A C 1
ATOM 568 O O . ASN A 1 77 ? -12.630 4.161 9.704 1.00 98.19 77 ASN A O 1
ATOM 572 N N . ASP A 1 78 ? -13.789 4.482 7.815 1.00 98.44 78 ASP A N 1
ATOM 573 C CA . ASP A 1 78 ? -15.057 4.836 8.458 1.00 98.44 78 ASP A CA 1
ATOM 574 C C . ASP A 1 78 ? -15.579 3.715 9.364 1.00 98.44 78 ASP A C 1
ATOM 576 O O . ASP A 1 78 ? -16.093 3.983 10.453 1.00 98.44 78 ASP A O 1
ATOM 580 N N . SER A 1 79 ? -15.425 2.449 8.960 1.00 98.25 79 SER A N 1
ATOM 581 C CA . SER A 1 79 ? -15.850 1.305 9.773 1.00 98.25 79 SER A CA 1
ATOM 582 C C . SER A 1 79 ? -15.039 1.174 11.067 1.00 98.25 79 SER A C 1
ATOM 584 O O . SER A 1 79 ? -15.615 0.915 12.126 1.00 98.25 79 SER A O 1
ATOM 586 N N . VAL A 1 80 ? -13.727 1.422 11.006 1.00 97.56 80 VAL A N 1
ATOM 587 C CA . VAL A 1 80 ? -12.829 1.404 12.170 1.00 97.56 80 VAL A CA 1
ATOM 588 C C . VAL A 1 80 ? -13.097 2.607 13.075 1.00 97.56 80 VAL A C 1
ATOM 590 O O . VAL A 1 80 ? -13.182 2.470 14.296 1.00 97.56 80 VAL A O 1
ATOM 593 N N . VAL A 1 81 ? -13.320 3.785 12.490 1.00 97.25 81 VAL A N 1
ATOM 594 C CA . VAL A 1 81 ? -13.695 5.004 13.222 1.00 97.25 81 VAL A CA 1
ATOM 595 C C . VAL A 1 81 ? -15.051 4.853 13.915 1.00 97.25 81 VAL A C 1
ATOM 597 O O . VAL A 1 81 ? -15.240 5.350 15.025 1.00 97.25 81 VAL A O 1
ATOM 600 N N . ALA A 1 82 ? -16.019 4.182 13.291 1.00 97.19 82 ALA A N 1
ATOM 601 C CA . ALA A 1 82 ? -17.299 3.881 13.924 1.00 97.19 82 ALA A CA 1
ATOM 602 C C . ALA A 1 82 ? -17.136 2.866 15.066 1.00 97.19 82 ALA A C 1
ATOM 604 O O . ALA A 1 82 ? -17.731 3.042 16.131 1.00 97.19 82 ALA A O 1
ATOM 605 N N . LEU A 1 83 ? -16.301 1.840 14.868 1.00 96.75 83 LEU A N 1
ATOM 606 C CA . LEU A 1 83 ? -16.009 0.827 15.879 1.00 96.75 83 LEU A CA 1
ATOM 607 C C . LEU A 1 83 ? -15.375 1.435 17.133 1.00 96.75 83 LEU A C 1
ATOM 609 O O . LEU A 1 83 ? -15.810 1.116 18.237 1.00 96.75 83 LEU A O 1
ATOM 613 N N . SER A 1 84 ? -14.407 2.343 16.988 1.00 95.25 84 SER A N 1
ATOM 614 C CA . SER A 1 84 ? -13.728 2.957 18.139 1.00 95.25 84 SER A CA 1
ATOM 615 C C . SER A 1 84 ? -14.692 3.709 19.067 1.00 95.25 84 SER A C 1
ATOM 617 O O . SER A 1 84 ? -14.477 3.745 20.278 1.00 95.25 84 SER A O 1
ATOM 619 N N . LYS A 1 85 ? -15.806 4.222 18.528 1.00 94.94 85 LYS A N 1
ATOM 620 C CA . LYS A 1 85 ? -16.860 4.942 19.265 1.00 94.94 85 LYS A CA 1
ATOM 621 C C . LYS A 1 85 ? -17.882 4.022 19.948 1.00 94.94 85 LYS A C 1
ATOM 623 O O . LYS A 1 85 ? -18.705 4.505 20.728 1.00 94.94 85 LYS A O 1
ATOM 628 N N . ALA A 1 86 ? -17.877 2.720 19.659 1.00 93.94 86 ALA A N 1
ATOM 629 C CA . ALA A 1 86 ? -18.800 1.765 20.267 1.00 93.94 86 ALA A CA 1
ATOM 630 C C . ALA A 1 86 ? -18.436 1.475 21.735 1.00 93.94 86 ALA A C 1
ATOM 632 O O . ALA A 1 86 ? -17.272 1.504 22.135 1.00 93.94 86 ALA A O 1
ATOM 633 N N . ARG A 1 87 ? -19.437 1.157 22.569 1.00 89.75 87 ARG A N 1
ATOM 634 C CA . ARG A 1 87 ? -19.184 0.749 23.962 1.00 89.75 87 ARG A CA 1
ATOM 635 C C . ARG A 1 87 ? -18.417 -0.574 23.987 1.00 89.75 87 ARG A C 1
ATOM 637 O O . ARG A 1 87 ? -18.843 -1.530 23.353 1.00 89.75 87 ARG A O 1
ATOM 644 N N . GLY A 1 88 ? -17.333 -0.631 24.762 1.00 85.00 88 GLY A N 1
ATOM 645 C CA . GLY A 1 88 ? -16.516 -1.843 24.896 1.00 85.00 88 GLY A CA 1
ATOM 646 C C . GLY A 1 88 ? -15.583 -2.118 23.712 1.00 85.00 88 GLY A C 1
ATOM 647 O O . GLY A 1 88 ? -15.066 -3.220 23.603 1.00 85.00 88 GLY A O 1
ATOM 648 N N . SER A 1 89 ? -15.331 -1.133 22.843 1.00 92.62 89 SER A N 1
ATOM 649 C CA . SER A 1 89 ? -14.476 -1.275 21.654 1.00 92.62 89 SER A CA 1
ATOM 650 C C . SER A 1 89 ? -12.989 -1.528 21.946 1.00 92.62 89 SER A C 1
ATOM 652 O O . SER A 1 89 ? -12.240 -1.841 21.027 1.00 92.62 89 SER A O 1
ATOM 654 N N . GLY A 1 90 ? -12.541 -1.401 23.200 1.00 92.62 90 GLY A N 1
ATOM 655 C CA . GLY A 1 90 ? -11.120 -1.415 23.562 1.00 92.62 90 GLY A CA 1
ATOM 656 C C . GLY A 1 90 ? -10.360 -2.671 23.125 1.00 92.62 90 GLY A C 1
ATOM 657 O O . GLY A 1 90 ? -9.256 -2.546 22.596 1.00 92.62 90 GLY A O 1
ATOM 658 N N . GLU A 1 91 ? -10.956 -3.853 23.301 1.00 94.62 91 GLU A N 1
ATOM 659 C CA . GLU A 1 91 ? -10.364 -5.132 22.879 1.00 94.62 91 GLU A CA 1
ATOM 660 C C . GLU A 1 91 ? -10.317 -5.244 21.350 1.00 94.62 91 GLU A C 1
ATOM 662 O O . GLU A 1 91 ? -9.263 -5.498 20.786 1.00 94.62 91 GLU A O 1
ATOM 667 N N . LEU A 1 92 ? -11.400 -4.885 20.657 1.00 96.31 92 LEU A N 1
ATOM 668 C CA . LEU A 1 92 ? -11.447 -4.918 19.190 1.00 96.31 92 LEU A CA 1
ATOM 669 C C . LEU A 1 92 ? -10.464 -3.924 18.545 1.00 96.31 92 LEU A C 1
ATOM 671 O O . LEU A 1 92 ? -9.859 -4.210 17.515 1.00 96.31 92 LEU A O 1
ATOM 675 N N . MET A 1 93 ? -10.254 -2.756 19.159 1.00 95.56 93 MET A N 1
ATOM 676 C CA . MET A 1 93 ? -9.221 -1.814 18.715 1.00 95.56 93 MET A CA 1
ATOM 677 C C . MET A 1 93 ? -7.806 -2.315 19.030 1.00 95.56 93 MET A C 1
ATOM 679 O O . MET A 1 93 ? -6.860 -1.971 18.320 1.00 95.56 93 MET A O 1
ATOM 683 N N . HIS A 1 94 ? -7.636 -3.106 20.095 1.00 93.88 94 HIS A N 1
ATOM 684 C CA . HIS A 1 94 ? -6.383 -3.811 20.355 1.00 93.88 94 HIS A CA 1
ATOM 685 C C . HIS A 1 94 ? -6.121 -4.851 19.264 1.00 93.88 94 HIS A C 1
ATOM 687 O O . HIS A 1 94 ? -5.008 -4.877 18.745 1.00 93.88 94 HIS A O 1
ATOM 693 N N . ASP A 1 95 ? -7.130 -5.632 18.880 1.00 95.88 95 ASP A N 1
ATOM 694 C CA . ASP A 1 95 ? -7.027 -6.635 17.819 1.00 95.88 95 ASP A CA 1
ATOM 695 C C . ASP A 1 95 ? -6.627 -5.999 16.482 1.00 95.88 95 ASP A C 1
ATOM 697 O O . ASP A 1 95 ? -5.634 -6.417 15.898 1.00 95.88 95 ASP A O 1
ATOM 701 N N . ILE A 1 96 ? -7.265 -4.894 16.067 1.00 95.00 96 ILE A N 1
ATOM 702 C CA . ILE A 1 96 ? -6.869 -4.160 14.845 1.00 95.00 96 ILE A CA 1
ATOM 703 C C . ILE A 1 96 ? -5.403 -3.705 14.904 1.00 95.00 96 ILE A C 1
ATOM 705 O O . ILE A 1 96 ? -4.662 -3.861 13.935 1.00 95.00 96 ILE A O 1
ATOM 709 N N . ARG A 1 97 ? -4.946 -3.150 16.034 1.00 93.12 97 ARG A N 1
ATOM 710 C CA . ARG A 1 97 ? -3.530 -2.768 16.191 1.00 93.12 97 ARG A CA 1
ATOM 711 C C . ARG A 1 97 ? -2.602 -3.978 16.145 1.00 93.12 97 ARG A C 1
ATOM 713 O O . ARG A 1 97 ? -1.495 -3.867 15.625 1.00 93.12 97 ARG A O 1
ATOM 720 N N . SER A 1 98 ? -3.020 -5.097 16.730 1.00 91.81 98 SER A N 1
ATOM 721 C CA . SER A 1 98 ? -2.269 -6.351 16.706 1.00 91.81 98 SER A CA 1
ATOM 722 C C . SER A 1 98 ? -2.130 -6.870 15.277 1.00 91.81 98 SER A C 1
ATOM 724 O O . SER A 1 98 ? -1.030 -7.229 14.868 1.00 91.81 98 SER A O 1
ATOM 726 N N . ASP A 1 99 ? -3.208 -6.835 14.499 1.00 94.38 99 ASP A N 1
ATOM 727 C CA . ASP A 1 99 ? -3.211 -7.237 13.096 1.00 94.38 99 ASP A CA 1
ATOM 728 C C . ASP A 1 99 ? -2.292 -6.335 12.263 1.00 94.38 99 ASP A C 1
ATOM 730 O O . ASP A 1 99 ? -1.431 -6.837 11.542 1.00 94.38 99 ASP A O 1
ATOM 734 N N . LEU A 1 100 ? -2.378 -5.010 12.433 1.00 90.81 100 LEU A N 1
ATOM 735 C CA . LEU A 1 100 ? -1.476 -4.053 11.776 1.00 90.81 100 LEU A CA 1
ATOM 736 C C . LEU A 1 100 ? -0.001 -4.289 12.134 1.00 90.81 100 LEU A C 1
ATOM 738 O O . LEU A 1 100 ? 0.870 -4.166 11.277 1.00 90.81 100 LEU A O 1
ATOM 742 N N . ARG A 1 101 ? 0.292 -4.637 13.393 1.00 87.62 101 ARG A N 1
ATOM 743 C CA . ARG A 1 101 ? 1.649 -4.994 13.845 1.00 87.62 101 ARG A CA 1
ATOM 744 C C . ARG A 1 101 ? 2.139 -6.313 13.266 1.00 87.62 101 ARG A C 1
ATOM 746 O O . ARG A 1 101 ? 3.338 -6.469 13.076 1.00 87.62 101 ARG A O 1
ATOM 753 N N . SER A 1 102 ? 1.232 -7.259 13.039 1.00 87.88 102 SER A N 1
ATOM 754 C CA . SER A 1 102 ? 1.577 -8.585 12.527 1.00 87.88 102 SER A CA 1
ATOM 755 C C . SER A 1 102 ? 1.978 -8.570 11.056 1.00 87.88 102 SER A C 1
ATOM 757 O O . SER A 1 102 ? 2.654 -9.493 10.609 1.00 87.88 102 SER A O 1
ATOM 759 N N . VAL A 1 103 ? 1.585 -7.528 10.317 1.00 87.56 103 VAL A N 1
ATOM 760 C CA . VAL A 1 103 ? 1.992 -7.324 8.929 1.00 87.56 103 VAL A CA 1
ATOM 761 C C . VAL A 1 103 ? 3.347 -6.619 8.920 1.00 87.56 103 VAL A C 1
ATOM 763 O O . VAL A 1 103 ? 3.426 -5.463 9.354 1.00 87.56 103 VAL A O 1
ATOM 766 N N . PRO A 1 104 ? 4.413 -7.287 8.443 1.00 80.25 104 PRO A N 1
ATOM 767 C CA . PRO A 1 104 ? 5.717 -6.657 8.330 1.00 80.25 104 PRO A CA 1
ATOM 768 C C . PRO A 1 104 ? 5.676 -5.464 7.365 1.00 80.25 104 PRO A C 1
ATOM 770 O O . PRO A 1 104 ? 4.828 -5.401 6.472 1.00 80.25 104 PRO A O 1
ATOM 773 N N . GLY A 1 105 ? 6.618 -4.535 7.532 1.00 79.06 105 GLY A N 1
ATOM 774 C CA . GLY A 1 105 ? 6.827 -3.448 6.576 1.00 79.06 105 GLY A CA 1
ATOM 775 C C . GLY A 1 105 ? 7.272 -3.954 5.199 1.00 79.06 105 GLY A C 1
ATOM 776 O O . GLY A 1 105 ? 7.580 -5.139 5.024 1.00 79.06 105 GLY A O 1
ATOM 777 N N . MET A 1 106 ? 7.314 -3.040 4.228 1.00 81.19 106 MET A N 1
ATOM 778 C CA . MET A 1 106 ? 7.726 -3.346 2.851 1.00 81.19 106 MET A CA 1
ATOM 779 C C . MET A 1 106 ? 9.186 -3.808 2.743 1.00 81.19 106 MET A C 1
ATOM 781 O O . MET A 1 106 ? 9.474 -4.746 2.004 1.00 81.19 106 MET A O 1
ATOM 785 N N . ALA A 1 107 ? 10.092 -3.217 3.526 1.00 78.50 107 ALA A N 1
ATOM 786 C CA . ALA A 1 107 ? 11.468 -3.683 3.686 1.00 78.50 107 ALA A CA 1
ATOM 787 C C . ALA A 1 107 ? 11.663 -4.355 5.057 1.00 78.50 107 ALA A C 1
ATOM 789 O O . ALA A 1 107 ? 11.503 -3.723 6.105 1.00 78.50 107 ALA A O 1
ATOM 790 N N . ARG A 1 108 ? 12.042 -5.639 5.065 1.00 76.19 108 ARG A N 1
ATOM 791 C CA . ARG A 1 108 ? 12.209 -6.454 6.281 1.00 76.19 108 ARG A CA 1
ATOM 792 C C . ARG A 1 108 ? 13.682 -6.736 6.538 1.00 76.19 108 ARG A C 1
ATOM 794 O O . ARG A 1 108 ? 14.367 -7.337 5.717 1.00 76.19 108 ARG A O 1
ATOM 801 N N . PHE A 1 109 ? 14.183 -6.338 7.696 1.00 71.31 109 PHE A N 1
ATOM 802 C CA . PHE A 1 109 ? 15.570 -6.584 8.080 1.00 71.31 109 PHE A CA 1
ATOM 803 C C . PHE A 1 109 ? 15.602 -7.705 9.108 1.00 71.31 109 PHE A C 1
ATOM 805 O O . PHE A 1 109 ? 15.809 -7.469 10.289 1.00 71.31 109 PHE A O 1
ATOM 812 N N . ASP A 1 110 ? 15.414 -8.946 8.662 1.00 66.81 110 ASP A N 1
ATOM 813 C CA . ASP A 1 110 ? 15.275 -10.112 9.557 1.00 66.81 110 ASP A CA 1
ATOM 814 C C . ASP A 1 110 ? 16.523 -10.389 10.431 1.00 66.81 110 ASP A C 1
ATOM 816 O O . ASP A 1 110 ? 16.513 -11.266 11.293 1.00 66.81 110 ASP A O 1
ATOM 820 N N . HIS A 1 111 ? 17.613 -9.650 10.205 1.00 63.81 111 HIS A N 1
ATOM 821 C CA . HIS A 1 111 ? 18.883 -9.749 10.918 1.00 63.81 111 HIS A CA 1
ATOM 822 C C . HIS A 1 111 ? 19.132 -8.611 11.927 1.00 63.81 111 HIS A C 1
ATOM 824 O O . HIS A 1 111 ? 20.112 -8.687 12.671 1.00 63.81 111 HIS A O 1
ATOM 830 N N . THR A 1 112 ? 18.285 -7.574 11.989 1.00 55.66 112 THR A N 1
ATOM 831 C CA . THR A 1 112 ? 18.386 -6.490 12.984 1.00 55.66 112 THR A CA 1
ATOM 832 C C . THR A 1 112 ? 17.019 -6.158 13.584 1.00 55.66 112 THR A C 1
ATOM 834 O O . THR A 1 112 ? 16.002 -6.161 12.903 1.00 55.66 112 THR A O 1
ATOM 837 N N . ALA A 1 113 ? 16.983 -5.855 14.885 1.00 51.91 113 ALA A N 1
ATOM 838 C CA . ALA A 1 113 ? 15.759 -5.403 15.555 1.00 51.91 113 ALA A CA 1
ATOM 839 C C . ALA A 1 113 ? 15.490 -3.892 15.367 1.00 51.91 113 ALA A C 1
ATOM 841 O O . ALA A 1 113 ? 14.416 -3.417 15.723 1.00 51.91 113 ALA A O 1
ATOM 842 N N . ASP A 1 114 ? 16.454 -3.149 14.806 1.00 44.97 114 ASP A N 1
ATOM 843 C CA . ASP A 1 114 ? 16.552 -1.685 14.893 1.00 44.97 114 ASP A CA 1
ATOM 844 C C . ASP A 1 114 ? 16.277 -0.971 13.556 1.00 44.97 114 ASP A C 1
ATOM 846 O O . ASP A 1 114 ? 17.098 -0.186 13.079 1.00 44.97 114 ASP A O 1
ATOM 850 N N . MET A 1 115 ? 15.134 -1.222 12.915 1.00 47.59 115 MET A N 1
ATOM 851 C CA . MET A 1 115 ? 14.764 -0.510 11.682 1.00 47.59 115 MET A CA 1
ATOM 852 C C . MET A 1 115 ? 13.439 0.235 11.840 1.00 47.59 115 MET A C 1
ATOM 854 O O . MET A 1 115 ? 12.433 -0.324 12.253 1.00 47.59 115 MET A O 1
ATOM 858 N N . ILE A 1 116 ? 13.471 1.515 11.466 1.00 48.25 116 ILE A N 1
ATOM 859 C CA . ILE A 1 116 ? 12.478 2.560 11.770 1.00 48.25 116 ILE A CA 1
ATOM 860 C C . ILE A 1 116 ? 11.242 2.491 10.836 1.00 48.25 116 ILE A C 1
ATOM 862 O O . ILE A 1 116 ? 10.231 3.144 11.079 1.00 48.25 116 ILE A O 1
ATOM 866 N N . TYR A 1 117 ? 11.279 1.674 9.777 1.00 54.47 117 TYR A N 1
ATOM 8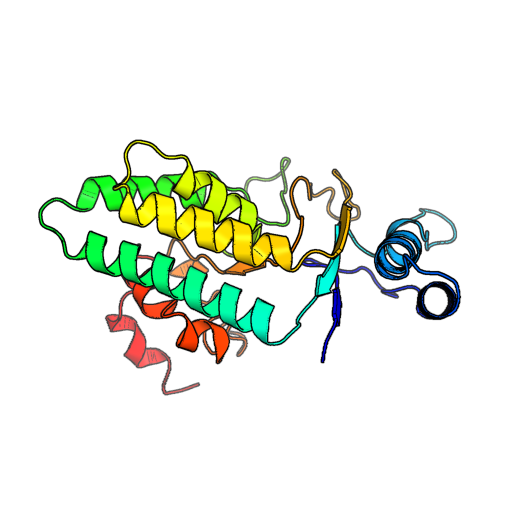67 C CA . TYR A 1 117 ? 10.269 1.657 8.703 1.00 54.47 117 TYR A CA 1
ATOM 868 C C . TYR A 1 117 ? 9.062 0.775 9.031 1.00 54.47 117 TYR A C 1
ATOM 870 O O . TYR A 1 117 ? 8.774 -0.212 8.357 1.00 54.47 117 TYR A O 1
ATOM 878 N N . HIS A 1 118 ? 8.363 1.109 10.112 1.00 61.12 118 HIS A N 1
ATOM 879 C CA . HIS A 1 118 ? 7.207 0.336 10.549 1.00 61.12 118 HIS A CA 1
ATOM 880 C C . HIS A 1 118 ? 5.870 0.848 10.011 1.00 61.12 118 HIS A C 1
ATOM 882 O O . HIS A 1 118 ? 4.917 0.086 10.085 1.00 61.12 118 HIS A O 1
ATOM 888 N N . SER A 1 119 ? 5.743 2.081 9.507 1.00 63.78 119 SER A N 1
ATOM 889 C CA . SER A 1 119 ? 4.449 2.630 9.053 1.00 63.78 119 SER A CA 1
ATOM 890 C C . SER A 1 119 ? 4.036 2.133 7.665 1.00 63.78 119 SER A C 1
ATOM 892 O O . SER A 1 119 ? 2.862 1.817 7.453 1.00 63.78 119 SER A O 1
ATOM 894 N N . ASP A 1 120 ? 4.995 2.020 6.755 1.00 82.50 120 ASP A N 1
ATOM 895 C CA . ASP A 1 120 ? 4.788 1.666 5.356 1.00 82.50 120 ASP A CA 1
ATOM 896 C C . ASP A 1 120 ? 4.731 0.150 5.154 1.00 82.50 120 ASP A C 1
ATOM 898 O O . ASP A 1 120 ? 5.702 -0.585 5.352 1.00 82.50 120 ASP A O 1
ATOM 902 N N . ARG A 1 121 ? 3.543 -0.335 4.787 1.00 85.56 121 ARG A N 1
ATOM 903 C CA . ARG A 1 121 ? 3.232 -1.768 4.692 1.00 85.56 121 ARG A CA 1
ATOM 904 C C . ARG A 1 121 ? 2.634 -2.130 3.336 1.00 85.56 121 ARG A C 1
ATOM 906 O O . ARG A 1 121 ? 1.985 -1.272 2.729 1.00 85.56 121 ARG A O 1
ATOM 913 N N . PRO A 1 122 ? 2.735 -3.402 2.905 1.00 89.50 122 PRO A N 1
ATOM 914 C CA . PRO A 1 122 ? 2.007 -3.864 1.732 1.00 89.50 122 PRO A CA 1
ATOM 915 C C . PRO A 1 122 ? 0.504 -3.702 1.977 1.00 89.50 122 PRO A C 1
ATOM 917 O O . PRO A 1 122 ? -0.067 -4.335 2.874 1.00 89.50 122 PRO A O 1
ATOM 920 N N . ALA A 1 123 ? -0.149 -2.829 1.207 1.00 92.56 123 ALA A N 1
ATOM 921 C CA . ALA A 1 123 ? -1.536 -2.451 1.463 1.00 92.56 123 ALA A CA 1
ATOM 922 C C . ALA A 1 123 ? -2.478 -3.663 1.385 1.00 92.56 123 ALA A C 1
ATOM 924 O O . ALA A 1 123 ? -3.350 -3.837 2.238 1.00 92.56 123 ALA A O 1
ATOM 925 N N . GLU A 1 124 ? -2.272 -4.544 0.402 1.00 93.62 124 GLU A N 1
ATOM 926 C CA . GLU A 1 124 ? -3.052 -5.776 0.278 1.00 93.62 124 GLU A CA 1
ATOM 927 C C . GLU A 1 124 ? -2.900 -6.695 1.492 1.00 93.62 124 GLU A C 1
ATOM 929 O O . GLU A 1 124 ? -3.902 -7.238 1.962 1.00 93.62 124 GLU A O 1
ATOM 934 N N . ALA A 1 125 ? -1.684 -6.848 2.026 1.00 91.94 125 ALA A N 1
ATOM 935 C CA . ALA A 1 125 ? -1.428 -7.688 3.192 1.00 91.94 125 ALA A CA 1
ATOM 936 C C . ALA A 1 125 ? -2.137 -7.139 4.438 1.00 91.94 125 ALA A C 1
ATOM 938 O O . ALA A 1 125 ? -2.820 -7.890 5.133 1.00 91.94 125 ALA A O 1
ATOM 939 N N . VAL A 1 126 ? -2.065 -5.823 4.674 1.00 92.75 126 VAL A N 1
ATOM 940 C CA . VAL A 1 126 ? -2.782 -5.153 5.774 1.00 92.75 126 VAL A CA 1
ATOM 941 C C . VAL A 1 126 ? -4.278 -5.448 5.723 1.00 92.75 126 VAL A C 1
ATOM 943 O O . VAL A 1 126 ? -4.865 -5.936 6.693 1.00 92.75 126 VAL A O 1
ATOM 946 N N . TYR A 1 127 ? -4.903 -5.181 4.579 1.00 97.00 127 TYR A N 1
ATOM 947 C CA . TYR A 1 127 ? -6.339 -5.367 4.426 1.00 97.00 127 TYR A CA 1
ATOM 948 C C . TYR A 1 127 ? -6.751 -6.845 4.446 1.00 97.00 127 TYR A C 1
ATOM 950 O O . TYR A 1 127 ? -7.832 -7.173 4.939 1.00 97.00 127 TYR A O 1
ATOM 958 N N . ALA A 1 128 ? -5.907 -7.749 3.944 1.00 96.75 128 ALA A N 1
ATOM 959 C CA . ALA A 1 128 ? -6.143 -9.187 4.010 1.00 96.75 128 ALA A CA 1
ATOM 960 C C . ALA A 1 128 ? -6.135 -9.702 5.454 1.00 96.75 128 ALA A C 1
ATOM 962 O O . ALA A 1 128 ? -7.057 -10.427 5.829 1.00 96.75 128 ALA A O 1
ATOM 963 N N . THR A 1 129 ? -5.143 -9.306 6.256 1.00 96.56 129 THR A N 1
ATOM 964 C CA . THR A 1 129 ? -5.013 -9.720 7.659 1.00 96.56 129 THR A CA 1
ATOM 965 C C . THR A 1 129 ? -6.232 -9.289 8.469 1.00 96.56 129 THR A C 1
ATOM 967 O O . THR A 1 129 ? -6.911 -10.133 9.050 1.00 96.56 129 THR A O 1
ATOM 970 N N . ILE A 1 130 ? -6.595 -8.004 8.404 1.00 97.31 130 ILE A N 1
ATOM 971 C CA . ILE A 1 130 ? -7.771 -7.471 9.112 1.00 97.31 130 ILE A CA 1
ATOM 972 C C . ILE A 1 130 ? -9.071 -8.091 8.574 1.00 97.31 130 ILE A C 1
ATOM 974 O O . ILE A 1 130 ? -10.004 -8.386 9.319 1.00 97.31 130 ILE A O 1
ATOM 978 N N . GLY A 1 131 ? -9.151 -8.320 7.261 1.00 98.25 131 GLY A N 1
ATOM 979 C CA . GLY A 1 131 ? -10.292 -8.970 6.621 1.00 98.25 131 GLY A CA 1
ATOM 980 C C . GLY A 1 131 ? -10.511 -10.421 7.060 1.00 98.25 131 GLY A C 1
ATOM 981 O O . GLY A 1 131 ? -11.651 -10.894 7.087 1.00 98.25 131 GLY A O 1
ATOM 982 N N . ALA A 1 132 ? -9.434 -11.125 7.411 1.00 98.12 132 ALA A N 1
ATOM 983 C CA . ALA A 1 132 ? -9.455 -12.522 7.827 1.00 98.12 132 ALA A CA 1
ATOM 984 C C . ALA A 1 132 ? -9.704 -12.712 9.334 1.00 98.12 132 ALA A C 1
ATOM 986 O O . ALA A 1 132 ? -10.133 -13.797 9.737 1.00 98.12 132 ALA A O 1
ATOM 987 N N . ASP A 1 133 ? -9.483 -11.690 10.165 1.00 98.19 133 ASP A N 1
ATOM 988 C CA . ASP A 1 133 ? -9.596 -11.818 11.618 1.00 98.19 133 ASP A CA 1
ATOM 989 C C . ASP A 1 133 ? -11.044 -12.012 12.083 1.00 98.19 133 ASP A C 1
ATOM 991 O O . ASP A 1 133 ? -11.809 -11.065 12.233 1.00 98.19 133 ASP A O 1
ATOM 995 N N . SER A 1 134 ? -11.421 -13.253 12.393 1.00 97.50 134 SER A N 1
ATOM 996 C CA . SER A 1 134 ? -12.769 -13.609 12.851 1.00 97.50 134 SER A CA 1
ATOM 997 C C . SER A 1 134 ? -13.229 -12.955 14.160 1.00 97.50 134 SER A C 1
ATOM 999 O O . SER A 1 134 ? -14.433 -12.983 14.425 1.00 97.50 134 SER A O 1
ATOM 100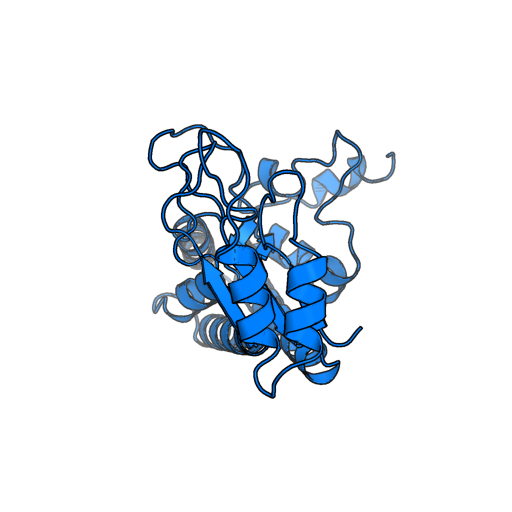1 N N . ARG A 1 135 ? -12.322 -12.366 14.955 1.00 97.12 135 ARG A N 1
ATOM 1002 C CA . ARG A 1 135 ? -12.675 -11.598 16.162 1.00 97.12 135 ARG A CA 1
ATOM 1003 C C . ARG A 1 135 ? -13.384 -10.291 15.806 1.00 97.12 135 ARG A C 1
ATOM 1005 O O . ARG A 1 135 ? -14.210 -9.803 16.577 1.00 97.12 135 ARG A O 1
ATOM 1012 N N . LEU A 1 136 ? -13.097 -9.736 14.626 1.00 97.75 136 LEU A N 1
ATOM 1013 C CA . LEU A 1 136 ? -13.589 -8.427 14.221 1.00 97.75 136 LEU A CA 1
ATOM 1014 C C . LEU A 1 136 ? -15.030 -8.466 13.676 1.00 97.75 136 LEU A C 1
ATOM 1016 O O . LEU A 1 136 ? -15.454 -9.430 13.021 1.00 97.75 136 LEU A O 1
ATOM 1020 N N . PRO A 1 137 ? -15.801 -7.378 13.867 1.00 97.38 137 PRO A N 1
ATOM 1021 C CA . PRO A 1 137 ? -17.133 -7.234 13.287 1.00 97.38 137 PRO A CA 1
ATOM 1022 C C . PRO A 1 137 ? -17.152 -7.428 11.764 1.00 97.38 137 PRO A C 1
ATOM 1024 O O . PRO A 1 137 ? -16.244 -7.008 11.044 1.00 97.38 137 PRO A O 1
ATOM 1027 N N . SER A 1 138 ? -18.219 -8.042 11.242 1.00 97.88 138 SER A N 1
ATOM 1028 C CA . SER A 1 138 ? -18.338 -8.374 9.812 1.00 97.88 138 SER A CA 1
ATOM 1029 C C . SER A 1 138 ? -18.237 -7.161 8.885 1.00 97.88 138 SER A C 1
ATOM 1031 O O . SER A 1 138 ? -17.728 -7.299 7.774 1.00 97.88 138 SER A O 1
ATOM 1033 N N . ASN A 1 139 ? -18.684 -5.983 9.325 1.00 97.31 139 ASN A N 1
ATOM 1034 C CA . ASN A 1 139 ? -18.582 -4.745 8.558 1.00 97.31 139 ASN A CA 1
ATOM 1035 C C . ASN A 1 139 ? -17.125 -4.285 8.392 1.00 97.31 139 ASN A C 1
ATOM 1037 O O . ASN A 1 139 ? -16.758 -3.910 7.284 1.00 97.31 139 ASN A O 1
ATOM 1041 N N . VAL A 1 140 ? -16.293 -4.377 9.438 1.00 98.12 140 VAL A N 1
ATOM 1042 C CA . VAL A 1 140 ? -14.858 -4.042 9.357 1.00 98.12 140 VA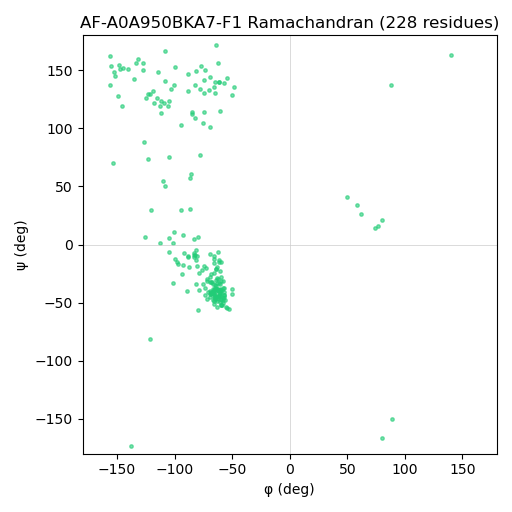L A CA 1
ATOM 1043 C C . VAL A 1 140 ? -14.144 -5.023 8.433 1.00 98.12 140 VAL A C 1
ATOM 1045 O O . VAL A 1 140 ? -13.464 -4.612 7.496 1.00 98.12 140 VAL A O 1
ATOM 1048 N N . ARG A 1 141 ? -14.381 -6.325 8.630 1.00 98.62 141 ARG A N 1
ATOM 1049 C CA . ARG A 1 141 ? -13.767 -7.384 7.816 1.00 98.62 141 ARG A CA 1
ATOM 1050 C C . ARG A 1 141 ? -14.120 -7.259 6.339 1.00 98.62 141 ARG A C 1
ATOM 1052 O O . ARG A 1 141 ? -13.248 -7.306 5.479 1.00 98.62 141 ARG A O 1
ATOM 1059 N N . SER A 1 142 ? -15.403 -7.058 6.039 1.00 98.62 142 SER A N 1
ATOM 1060 C CA . SER A 1 142 ? -15.872 -6.923 4.656 1.00 98.62 142 SER A CA 1
ATOM 1061 C C . SER A 1 142 ? -15.320 -5.664 3.993 1.00 98.62 142 SER A C 1
ATOM 1063 O O . SER A 1 142 ? -14.945 -5.717 2.825 1.00 98.62 142 SER A O 1
ATOM 1065 N N . ALA A 1 143 ? -15.241 -4.547 4.724 1.00 98.62 143 ALA A N 1
ATOM 1066 C CA . ALA A 1 143 ? -14.657 -3.314 4.207 1.00 98.62 143 ALA A CA 1
ATOM 1067 C C . ALA A 1 143 ? -13.153 -3.472 3.930 1.00 98.62 143 ALA A C 1
ATOM 1069 O O . ALA A 1 143 ? -12.689 -3.069 2.865 1.00 98.62 143 ALA A O 1
ATOM 1070 N N . ALA A 1 144 ? -12.413 -4.143 4.819 1.00 98.50 144 ALA A N 1
ATOM 1071 C CA . ALA A 1 144 ? -11.008 -4.473 4.598 1.00 98.50 144 ALA A CA 1
ATOM 1072 C C . ALA A 1 144 ? -10.832 -5.356 3.349 1.00 98.50 144 ALA A C 1
ATOM 1074 O O . ALA A 1 144 ? -10.078 -5.009 2.447 1.00 98.50 144 ALA A O 1
ATOM 1075 N N . LEU A 1 145 ? -11.602 -6.439 3.202 1.00 98.62 145 LEU A N 1
ATOM 1076 C CA . LEU A 1 145 ? -11.520 -7.303 2.013 1.00 98.62 145 LEU A CA 1
ATOM 1077 C C . LEU A 1 145 ? -11.861 -6.569 0.704 1.00 98.62 145 LEU A C 1
ATOM 1079 O O . LEU A 1 145 ? -11.271 -6.865 -0.336 1.00 98.62 145 LEU A O 1
ATOM 1083 N N . GLN A 1 146 ? -12.777 -5.598 0.740 1.00 98.69 146 GLN A N 1
ATOM 1084 C CA . GLN A 1 146 ? -13.059 -4.739 -0.413 1.00 98.69 146 GLN A CA 1
ATOM 1085 C C . GLN A 1 146 ? -11.888 -3.801 -0.727 1.00 98.69 146 GLN A C 1
ATOM 1087 O O . GLN A 1 146 ? -11.540 -3.650 -1.896 1.00 98.69 146 GLN A O 1
ATOM 1092 N N . ALA A 1 147 ? -11.257 -3.206 0.291 1.00 98.38 147 ALA A N 1
ATOM 1093 C CA . ALA A 1 147 ? -10.060 -2.385 0.119 1.00 98.38 147 ALA A CA 1
ATOM 1094 C C . ALA A 1 147 ? -8.901 -3.201 -0.467 1.00 98.38 147 ALA A C 1
ATOM 1096 O O . ALA A 1 147 ? -8.294 -2.766 -1.445 1.00 98.38 147 ALA A O 1
ATOM 1097 N N . LYS A 1 148 ? -8.679 -4.425 0.032 1.00 97.81 148 LYS A N 1
ATOM 1098 C CA . LYS A 1 148 ? -7.723 -5.384 -0.538 1.00 97.81 148 LYS A CA 1
ATOM 1099 C C . LYS A 1 148 ? -7.975 -5.593 -2.032 1.00 97.81 148 LYS A C 1
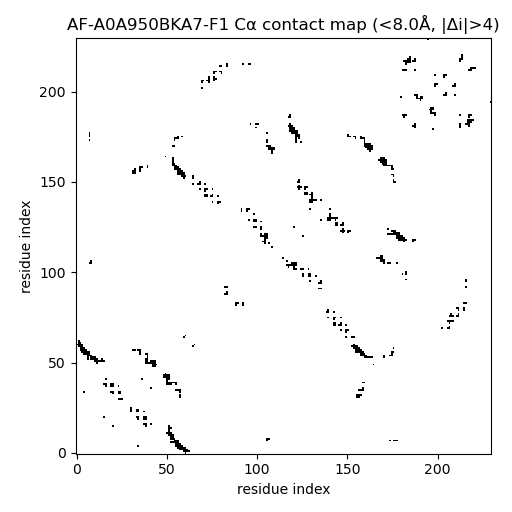ATOM 1101 O O . LYS A 1 148 ? -7.082 -5.386 -2.843 1.00 97.81 148 LYS A O 1
ATOM 1106 N N . ALA A 1 149 ? -9.199 -5.978 -2.398 1.00 98.25 149 ALA A N 1
ATOM 1107 C CA . ALA A 1 149 ? -9.547 -6.270 -3.786 1.00 98.25 149 ALA A CA 1
ATOM 1108 C C . ALA A 1 149 ? -9.387 -5.045 -4.702 1.00 98.25 149 ALA A C 1
ATOM 1110 O O . ALA A 1 149 ? -8.923 -5.180 -5.833 1.00 98.25 149 ALA A O 1
ATOM 1111 N N . ALA A 1 150 ? -9.749 -3.853 -4.220 1.00 98.06 150 ALA A N 1
ATOM 1112 C CA . ALA A 1 150 ? -9.610 -2.618 -4.984 1.00 98.06 150 ALA A CA 1
ATOM 1113 C C . ALA A 1 150 ? -8.139 -2.248 -5.225 1.00 98.06 150 ALA A C 1
ATOM 1115 O O . ALA A 1 150 ? -7.795 -1.844 -6.333 1.00 98.06 150 ALA A O 1
ATOM 1116 N N . VAL A 1 151 ? -7.278 -2.404 -4.213 1.00 96.69 151 VAL A N 1
ATOM 1117 C CA . VAL A 1 151 ? -5.834 -2.156 -4.337 1.00 96.69 151 VAL A CA 1
ATOM 1118 C C . VAL A 1 151 ? -5.185 -3.170 -5.274 1.00 96.69 151 VAL A C 1
ATOM 1120 O O . VAL A 1 151 ? -4.497 -2.761 -6.205 1.00 96.69 151 VAL A O 1
ATOM 1123 N N . GLY A 1 152 ? -5.460 -4.466 -5.103 1.00 96.31 152 GLY A N 1
ATOM 1124 C CA . GLY A 1 152 ? -4.882 -5.499 -5.968 1.00 96.31 152 GLY A CA 1
ATOM 1125 C C . GLY A 1 152 ? -5.317 -5.384 -7.427 1.00 96.31 152 GLY A C 1
ATOM 1126 O O . GLY A 1 152 ? -4.546 -5.678 -8.334 1.00 96.31 152 GLY A O 1
ATOM 1127 N N . ALA A 1 153 ? -6.510 -4.842 -7.696 1.00 96.88 153 ALA A N 1
ATOM 1128 C CA . ALA A 1 153 ? -6.958 -4.551 -9.060 1.00 96.88 153 ALA A CA 1
ATOM 1129 C C . ALA A 1 153 ? -6.133 -3.459 -9.777 1.00 96.88 153 ALA A C 1
ATOM 1131 O O . ALA A 1 153 ? -6.280 -3.285 -10.997 1.00 96.88 153 ALA A O 1
ATOM 1132 N N . LEU A 1 154 ? -5.294 -2.710 -9.048 1.00 97.12 154 LEU A N 1
ATOM 1133 C CA . LEU A 1 154 ? -4.330 -1.790 -9.644 1.00 97.12 154 LEU A CA 1
ATOM 1134 C C . LEU A 1 154 ? -3.139 -2.536 -10.250 1.00 97.12 154 LEU A C 1
ATOM 1136 O O . LEU A 1 154 ? -2.631 -2.079 -11.265 1.00 97.12 154 LEU A O 1
ATOM 1140 N N . VAL A 1 155 ? -2.695 -3.656 -9.680 1.00 96.38 155 VAL A N 1
ATOM 1141 C CA . VAL A 1 155 ? -1.452 -4.329 -10.087 1.00 96.38 155 VAL A CA 1
ATOM 1142 C C . VAL A 1 155 ? -1.650 -5.050 -11.424 1.00 96.38 155 VAL A C 1
ATOM 1144 O O . VAL A 1 155 ? -2.428 -5.995 -11.530 1.00 96.38 155 VAL A O 1
ATOM 1147 N N . LEU A 1 156 ? -0.959 -4.590 -12.470 1.00 95.81 156 LEU A N 1
ATOM 1148 C CA . LEU A 1 156 ? -0.931 -5.243 -13.785 1.00 95.81 156 LEU A CA 1
ATOM 1149 C C . LEU A 1 156 ? 0.184 -6.278 -13.885 1.00 95.81 156 LEU A C 1
ATOM 1151 O O . LEU A 1 156 ? -0.005 -7.326 -14.494 1.00 95.81 156 LEU A O 1
ATOM 1155 N N . ALA A 1 157 ? 1.344 -5.951 -13.326 1.00 96.00 157 ALA A N 1
ATOM 1156 C CA . ALA A 1 157 ? 2.509 -6.815 -13.275 1.00 96.00 157 ALA A CA 1
ATOM 1157 C C . ALA A 1 157 ? 3.344 -6.450 -12.048 1.00 96.00 157 ALA A C 1
ATOM 1159 O O . ALA A 1 157 ? 3.375 -5.284 -11.646 1.00 96.00 157 ALA A O 1
ATOM 1160 N N . HIS A 1 158 ? 4.014 -7.450 -11.491 1.00 94.94 158 HIS A N 1
ATOM 1161 C CA . HIS A 1 158 ? 4.847 -7.339 -10.307 1.00 94.94 158 HIS A CA 1
ATOM 1162 C C . HIS A 1 158 ? 5.952 -8.397 -10.367 1.00 94.94 158 HIS A C 1
ATOM 1164 O O . HIS A 1 158 ? 5.717 -9.507 -10.851 1.00 94.94 158 HIS A O 1
ATOM 1170 N N . ASP A 1 159 ? 7.130 -8.051 -9.865 1.00 93.50 159 ASP A N 1
ATOM 1171 C CA . ASP A 1 159 ? 8.198 -8.991 -9.537 1.00 93.50 159 ASP A CA 1
ATOM 1172 C C . ASP A 1 159 ? 8.972 -8.442 -8.330 1.00 93.50 159 ASP A C 1
ATOM 1174 O O . ASP A 1 159 ? 9.052 -7.222 -8.134 1.00 93.50 159 ASP A O 1
ATOM 1178 N N . GLU A 1 160 ? 9.538 -9.338 -7.527 1.00 90.50 160 GLU A N 1
ATOM 1179 C CA . GLU A 1 160 ? 10.236 -9.014 -6.283 1.00 90.50 160 GLU A CA 1
ATOM 1180 C C . GLU A 1 160 ? 11.376 -9.990 -5.984 1.00 90.50 160 GLU A C 1
ATOM 1182 O O . GLU A 1 160 ? 11.386 -11.156 -6.383 1.00 90.50 160 GLU A O 1
ATOM 1187 N N . TYR A 1 161 ? 12.351 -9.510 -5.221 1.00 84.38 161 TYR A N 1
ATOM 1188 C CA . TYR A 1 161 ? 13.434 -10.305 -4.674 1.00 84.38 161 TYR A CA 1
ATOM 1189 C C . TYR A 1 161 ? 13.208 -10.544 -3.185 1.00 84.38 161 TYR A C 1
ATOM 1191 O O . TYR A 1 161 ? 13.186 -9.614 -2.383 1.00 84.38 161 TYR A O 1
ATOM 1199 N N . GLY A 1 162 ? 13.179 -11.817 -2.787 1.00 77.62 162 GLY A N 1
ATOM 1200 C CA . GLY A 1 162 ? 13.094 -12.187 -1.372 1.00 77.62 162 GLY A CA 1
ATOM 1201 C C . GLY A 1 162 ? 14.298 -11.743 -0.529 1.00 77.62 162 GLY A C 1
ATOM 1202 O O . GLY A 1 162 ? 14.172 -11.671 0.683 1.00 77.62 162 GLY A O 1
ATOM 1203 N N . TRP A 1 163 ? 15.448 -11.437 -1.144 1.00 78.12 163 TRP A N 1
ATOM 1204 C CA . TRP A 1 163 ? 16.623 -10.852 -0.484 1.00 78.12 163 TRP A CA 1
ATOM 1205 C C . TRP A 1 163 ? 17.335 -9.899 -1.439 1.00 78.12 163 TRP A C 1
ATOM 1207 O O . TRP A 1 163 ? 17.815 -10.324 -2.493 1.00 78.12 163 TRP A O 1
ATOM 1217 N N . PHE A 1 164 ? 17.435 -8.624 -1.068 1.00 77.88 164 PHE A N 1
ATOM 1218 C CA . PHE A 1 164 ? 17.989 -7.591 -1.939 1.00 77.88 164 PHE A CA 1
ATOM 1219 C C . PHE A 1 164 ? 19.174 -6.853 -1.298 1.00 77.88 164 PHE A C 1
ATOM 1221 O O . PHE A 1 164 ? 19.124 -6.372 -0.163 1.00 77.88 164 PHE A O 1
ATOM 1228 N N . ALA A 1 165 ? 20.274 -6.772 -2.047 1.00 70.75 165 ALA A N 1
ATOM 1229 C CA . ALA A 1 165 ? 21.470 -6.010 -1.687 1.00 70.75 165 ALA A CA 1
ATOM 1230 C C . ALA A 1 165 ? 21.242 -4.500 -1.919 1.00 70.75 165 ALA A C 1
ATOM 1232 O O . ALA A 1 165 ? 20.473 -4.152 -2.805 1.00 70.75 165 ALA A O 1
ATOM 1233 N N . PRO A 1 166 ? 21.921 -3.578 -1.205 1.00 68.25 166 PRO A N 1
ATOM 1234 C CA . PRO A 1 166 ? 23.046 -3.798 -0.290 1.00 68.25 166 PRO A CA 1
ATOM 1235 C C . PRO A 1 166 ? 22.630 -4.085 1.155 1.00 68.25 166 PRO A C 1
ATOM 1237 O O . PRO A 1 166 ? 23.471 -4.456 1.966 1.00 68.25 166 PRO A O 1
ATOM 1240 N N . MET A 1 167 ? 21.353 -3.896 1.476 1.00 68.94 167 MET A N 1
ATOM 1241 C CA . MET A 1 167 ? 20.852 -3.970 2.844 1.00 68.94 167 MET A CA 1
ATOM 1242 C C . MET A 1 167 ? 20.586 -5.401 3.324 1.00 68.94 167 MET A C 1
ATOM 1244 O O . MET A 1 167 ? 20.409 -5.607 4.518 1.00 68.94 167 MET A O 1
ATOM 1248 N N . ASN A 1 168 ? 20.572 -6.385 2.415 1.00 75.69 168 ASN A N 1
ATOM 1249 C CA . ASN A 1 168 ? 20.133 -7.756 2.697 1.00 75.69 168 ASN A CA 1
ATOM 1250 C C . ASN A 1 168 ? 18.770 -7.764 3.402 1.00 75.69 168 ASN A C 1
ATOM 1252 O O . ASN A 1 168 ? 18.554 -8.509 4.358 1.00 75.69 168 ASN A O 1
ATOM 1256 N N . ALA A 1 169 ? 17.878 -6.888 2.942 1.00 77.50 169 ALA A N 1
ATOM 1257 C CA . ALA A 1 169 ? 16.505 -6.840 3.401 1.00 77.50 169 ALA A CA 1
ATOM 1258 C C . ALA A 1 169 ? 15.654 -7.786 2.548 1.00 77.50 169 ALA A C 1
ATOM 1260 O O . ALA A 1 169 ? 15.928 -7.992 1.359 1.00 77.50 169 ALA A O 1
ATOM 1261 N N . SER A 1 170 ? 14.646 -8.370 3.180 1.00 79.75 170 SER A N 1
ATOM 1262 C CA . SER A 1 170 ? 13.613 -9.158 2.536 1.00 79.75 170 SER A CA 1
ATOM 1263 C C . SER A 1 170 ? 12.467 -8.256 2.104 1.00 79.75 170 SER A C 1
ATOM 1265 O O . SER A 1 170 ? 11.994 -7.420 2.872 1.00 79.75 170 SER A O 1
ATOM 1267 N N . TYR A 1 171 ? 12.044 -8.441 0.861 1.00 79.25 171 TYR A N 1
ATOM 1268 C CA . TYR A 1 171 ? 10.915 -7.749 0.243 1.00 79.25 171 TYR A CA 1
ATOM 1269 C C . TYR A 1 171 ? 9.865 -8.766 -0.200 1.00 79.25 171 TYR A C 1
ATOM 1271 O O . TYR A 1 171 ? 9.192 -8.565 -1.196 1.00 79.25 171 TYR A O 1
ATOM 1279 N N . ALA A 1 172 ? 9.774 -9.899 0.501 1.00 77.56 172 ALA A N 1
ATOM 1280 C CA . ALA A 1 172 ? 8.721 -10.868 0.238 1.00 77.56 172 ALA A CA 1
ATOM 1281 C C . ALA A 1 172 ? 7.343 -10.234 0.483 1.00 77.56 172 ALA A C 1
ATOM 1283 O O . ALA A 1 172 ? 7.156 -9.524 1.474 1.00 77.56 172 ALA A O 1
ATOM 1284 N N . ASP A 1 173 ? 6.379 -10.546 -0.378 1.00 78.25 173 ASP A N 1
ATOM 1285 C CA . ASP A 1 173 ? 5.003 -10.043 -0.335 1.00 78.25 173 ASP A CA 1
ATOM 1286 C C . ASP A 1 173 ? 4.892 -8.509 -0.483 1.00 78.25 173 ASP A C 1
ATOM 1288 O O . ASP A 1 173 ? 3.932 -7.902 0.000 1.00 78.25 173 ASP A O 1
ATOM 1292 N N . ALA A 1 174 ? 5.859 -7.874 -1.145 1.00 79.81 174 ALA A N 1
ATOM 1293 C CA . ALA A 1 174 ? 5.914 -6.446 -1.444 1.00 79.81 174 ALA A CA 1
ATOM 1294 C C . ALA A 1 174 ? 5.177 -6.089 -2.752 1.00 79.81 174 ALA A C 1
ATOM 1296 O O . ALA A 1 174 ? 5.544 -5.139 -3.445 1.00 79.81 174 ALA A O 1
ATOM 1297 N N . ALA A 1 175 ? 4.132 -6.841 -3.099 1.00 85.69 175 ALA A N 1
ATOM 1298 C CA . ALA A 1 175 ? 3.334 -6.584 -4.287 1.00 85.69 175 ALA A CA 1
ATOM 1299 C C . ALA A 1 175 ? 2.403 -5.377 -4.121 1.00 85.69 175 ALA A C 1
ATOM 1301 O O . ALA A 1 175 ? 1.604 -5.301 -3.181 1.00 85.69 175 ALA A O 1
ATOM 1302 N N . GLY A 1 176 ? 2.451 -4.475 -5.103 1.00 87.88 176 GLY A N 1
ATOM 1303 C CA . GLY A 1 176 ? 1.521 -3.367 -5.237 1.00 87.88 176 GLY A CA 1
ATOM 1304 C C . GLY A 1 176 ? 1.805 -2.158 -4.337 1.00 87.88 176 GLY A C 1
ATOM 1305 O O . GLY A 1 176 ? 2.890 -1.995 -3.782 1.00 87.88 176 GLY A O 1
ATOM 1306 N N . PRO A 1 177 ? 0.824 -1.243 -4.220 1.00 89.88 177 PRO A N 1
ATOM 1307 C CA . PRO A 1 177 ? 0.996 -0.005 -3.474 1.00 89.88 177 PRO A CA 1
ATOM 1308 C C . PRO A 1 177 ? 1.286 -0.225 -1.988 1.00 89.88 177 PRO A C 1
ATOM 1310 O O . PRO A 1 177 ? 0.623 -1.012 -1.308 1.00 89.88 177 PRO A O 1
ATOM 1313 N N . THR A 1 178 ? 2.191 0.591 -1.465 1.00 89.12 178 THR A N 1
ATOM 1314 C CA . THR A 1 178 ? 2.416 0.754 -0.030 1.00 89.12 178 THR A CA 1
ATOM 1315 C C . THR A 1 178 ? 1.285 1.566 0.608 1.00 89.12 178 THR A C 1
ATOM 1317 O O . THR A 1 178 ? 0.787 2.532 0.022 1.00 89.12 178 THR A O 1
ATOM 1320 N N . ALA A 1 179 ? 0.877 1.196 1.822 1.00 87.94 179 ALA A N 1
ATOM 1321 C CA . ALA A 1 179 ? -0.012 1.992 2.660 1.00 87.94 179 ALA A CA 1
ATOM 1322 C C . ALA A 1 179 ? 0.708 2.452 3.929 1.00 87.94 179 ALA A C 1
ATOM 1324 O O . ALA A 1 179 ? 1.190 1.627 4.707 1.00 87.94 179 ALA A O 1
ATOM 1325 N N . HIS A 1 180 ? 0.683 3.763 4.166 1.00 88.06 180 HIS A N 1
ATOM 1326 C CA . HIS A 1 180 ? 1.126 4.366 5.416 1.00 88.06 180 HIS A CA 1
ATOM 1327 C C . HIS A 1 180 ? 0.064 4.134 6.507 1.00 88.06 180 HIS A C 1
ATOM 1329 O O . HIS A 1 180 ? -1.006 4.749 6.499 1.00 88.06 180 HIS A O 1
ATOM 1335 N N . MET A 1 181 ? 0.340 3.206 7.426 1.00 87.69 181 MET A N 1
ATOM 1336 C CA . MET A 1 181 ? -0.581 2.741 8.473 1.00 87.69 181 MET A CA 1
ATOM 1337 C C . MET A 1 181 ? 0.043 2.931 9.867 1.00 87.69 181 MET A C 1
ATOM 1339 O O . MET A 1 181 ? 0.486 1.966 10.490 1.00 87.69 181 MET A O 1
ATOM 1343 N N . PRO A 1 182 ? 0.137 4.159 10.389 1.00 85.25 182 PRO A N 1
ATOM 1344 C CA . PRO A 1 182 ? 0.873 4.409 11.623 1.00 85.25 182 PRO A CA 1
ATOM 1345 C C . PRO A 1 182 ? 0.174 3.718 12.798 1.00 85.25 182 PRO A C 1
ATOM 1347 O O . PRO A 1 182 ? -1.043 3.786 12.908 1.00 85.25 182 PRO A O 1
ATOM 1350 N N . ILE A 1 183 ? 0.917 3.037 13.675 1.00 84.50 183 ILE A N 1
ATOM 1351 C CA . ILE A 1 183 ? 0.358 2.337 14.859 1.00 84.50 183 ILE A CA 1
ATOM 1352 C C . ILE A 1 183 ? 0.790 2.966 16.192 1.00 84.50 183 ILE A C 1
ATOM 1354 O O . ILE A 1 183 ? 0.430 2.465 17.263 1.00 84.50 183 ILE A O 1
ATOM 1358 N N . SER A 1 184 ? 1.566 4.045 16.124 1.00 82.50 184 SER A N 1
ATOM 1359 C CA . SER A 1 184 ? 2.075 4.833 17.246 1.00 82.50 184 SER A CA 1
ATOM 1360 C C . SER A 1 184 ? 2.399 6.261 16.786 1.00 82.50 184 SER A C 1
ATOM 1362 O O . SER A 1 184 ? 2.510 6.518 15.587 1.00 82.50 184 SER A O 1
ATOM 1364 N N . ALA A 1 185 ? 2.527 7.189 17.739 1.00 81.69 185 ALA A N 1
ATOM 1365 C CA . ALA A 1 185 ? 2.733 8.618 17.472 1.00 81.69 185 ALA A CA 1
ATOM 1366 C C . ALA A 1 185 ? 4.020 8.923 16.695 1.00 81.69 185 ALA A C 1
ATOM 1368 O O . ALA A 1 185 ? 4.012 9.738 15.779 1.00 81.69 185 ALA A O 1
ATOM 1369 N N . ASP A 1 186 ? 5.102 8.215 17.008 1.00 79.81 186 ASP A N 1
ATOM 1370 C CA . ASP A 1 186 ? 6.398 8.307 16.329 1.00 79.81 186 ASP A CA 1
ATOM 1371 C C . ASP A 1 186 ? 6.361 7.817 14.871 1.00 79.81 186 ASP A C 1
ATOM 1373 O O . ASP A 1 186 ? 7.260 8.127 14.097 1.00 79.81 186 ASP A O 1
ATOM 1377 N N . GLN A 1 187 ? 5.311 7.092 14.479 1.00 83.38 187 GLN A N 1
ATOM 1378 C CA . GLN A 1 187 ? 5.119 6.598 13.115 1.00 83.38 187 GLN A CA 1
ATOM 1379 C C . GLN A 1 187 ? 4.151 7.443 12.292 1.00 83.38 187 GLN A C 1
ATOM 1381 O O . GLN A 1 187 ? 4.061 7.224 11.089 1.00 83.38 187 GLN A O 1
ATOM 1386 N N . TYR A 1 188 ? 3.398 8.353 12.917 1.00 86.19 188 TYR A N 1
ATOM 1387 C CA . TYR A 1 188 ? 2.362 9.119 12.225 1.00 86.19 188 TYR A CA 1
ATOM 1388 C C . TYR A 1 188 ? 2.937 10.069 11.180 1.00 86.19 188 TYR A C 1
ATOM 1390 O O . TYR A 1 188 ? 2.360 10.208 10.112 1.00 86.19 188 TYR A O 1
ATOM 1398 N N . ASP A 1 189 ? 4.052 10.733 11.478 1.00 84.62 189 ASP A N 1
ATOM 1399 C CA . ASP A 1 189 ? 4.741 11.562 10.491 1.00 84.62 189 ASP A CA 1
ATOM 1400 C C . ASP A 1 189 ? 6.241 11.659 10.814 1.00 84.62 189 ASP A C 1
ATOM 1402 O O . ASP A 1 189 ? 6.721 12.699 11.284 1.00 84.62 189 ASP A O 1
ATOM 1406 N N . PRO A 1 190 ? 6.989 10.553 10.635 1.00 76.19 190 PRO A N 1
ATOM 1407 C CA . PRO A 1 190 ? 8.355 10.415 11.145 1.00 76.19 190 PRO A CA 1
ATOM 1408 C C . PRO A 1 190 ? 9.336 11.413 10.514 1.00 76.19 190 PRO A C 1
ATOM 1410 O O . PRO A 1 190 ? 10.376 11.712 11.095 1.00 76.19 190 PRO A O 1
ATOM 1413 N N . TRP A 1 191 ? 8.999 11.962 9.344 1.00 75.75 191 TRP A N 1
ATOM 1414 C CA . TRP A 1 191 ? 9.837 12.904 8.601 1.00 75.75 191 TRP A CA 1
ATOM 1415 C C . TRP A 1 191 ? 9.413 14.367 8.754 1.00 75.75 191 TRP A C 1
ATOM 1417 O O . TRP A 1 191 ? 10.051 15.251 8.171 1.00 75.75 191 TRP A O 1
ATOM 1427 N N . SER A 1 192 ? 8.375 14.642 9.550 1.00 80.88 192 SER A N 1
ATOM 1428 C CA . SER A 1 192 ? 7.799 15.985 9.694 1.00 80.88 192 SER A CA 1
ATOM 1429 C C . SER A 1 192 ? 8.820 17.025 10.163 1.00 80.88 192 SER A C 1
ATOM 1431 O O . SER A 1 192 ? 8.850 18.138 9.637 1.00 80.88 192 SER A O 1
ATOM 1433 N N . GLU A 1 193 ? 9.737 16.654 11.063 1.00 76.81 193 GLU A N 1
ATOM 1434 C CA . GLU A 1 193 ? 10.834 17.523 11.526 1.00 76.81 193 GLU A CA 1
ATOM 1435 C C . GLU A 1 193 ? 11.831 17.890 10.412 1.00 76.81 193 GLU A C 1
ATOM 1437 O O . GLU A 1 193 ? 12.529 18.898 10.500 1.00 76.81 193 GLU A O 1
ATOM 1442 N N . SER A 1 194 ? 11.881 17.094 9.340 1.00 79.00 194 SER A N 1
ATOM 1443 C CA . SER A 1 194 ? 12.686 17.352 8.139 1.00 79.00 194 SER A CA 1
ATOM 1444 C C . SER A 1 194 ? 11.906 18.097 7.046 1.00 79.00 194 SER A C 1
ATOM 1446 O O . SER A 1 194 ? 12.398 18.234 5.925 1.00 79.00 194 SER A O 1
ATOM 1448 N N . GLY A 1 195 ? 10.692 18.576 7.344 1.00 79.69 195 GLY A N 1
ATOM 1449 C CA . GLY A 1 195 ? 9.831 19.286 6.395 1.00 79.69 195 GLY A CA 1
ATOM 1450 C C . GLY A 1 195 ? 9.171 18.385 5.346 1.00 79.69 195 GLY A C 1
ATOM 1451 O O . GLY A 1 195 ? 8.655 18.889 4.348 1.00 79.69 195 GLY A O 1
ATOM 1452 N N . VAL A 1 196 ? 9.188 17.065 5.546 1.00 78.38 196 VAL A N 1
ATOM 1453 C CA . VAL A 1 196 ? 8.525 16.085 4.676 1.00 78.38 196 VAL A CA 1
ATOM 1454 C C . VAL A 1 196 ? 7.372 15.476 5.455 1.00 78.38 196 VAL A C 1
ATOM 1456 O O . VAL A 1 196 ? 7.586 14.935 6.530 1.00 78.38 196 VAL A O 1
ATOM 1459 N N . SER A 1 197 ? 6.154 15.566 4.920 1.00 83.38 197 SER A N 1
ATOM 1460 C CA . SER A 1 197 ? 4.975 14.993 5.568 1.00 83.38 197 SER A CA 1
ATOM 1461 C C . SER A 1 197 ? 4.332 13.914 4.710 1.00 83.38 197 SER A C 1
ATOM 1463 O O . SER A 1 197 ? 3.900 14.178 3.585 1.00 83.38 197 SER A O 1
ATOM 1465 N N . GLU A 1 198 ? 4.221 12.708 5.263 1.00 79.50 198 GLU A N 1
ATOM 1466 C CA . GLU A 1 198 ? 3.540 11.580 4.613 1.00 79.50 198 GLU A CA 1
ATOM 1467 C C . GLU A 1 198 ? 2.016 11.697 4.738 1.00 79.50 198 GLU A C 1
ATOM 1469 O O . GLU A 1 198 ? 1.270 11.215 3.884 1.00 79.50 198 GLU A O 1
ATOM 1474 N N . THR A 1 199 ? 1.533 12.408 5.759 1.00 85.31 199 THR A N 1
ATOM 1475 C CA . THR A 1 199 ? 0.098 12.542 6.062 1.00 85.31 199 THR A CA 1
ATOM 1476 C C . THR A 1 199 ? -0.522 13.836 5.536 1.00 85.31 199 THR A C 1
ATOM 1478 O O . THR A 1 199 ? -1.747 13.934 5.414 1.00 85.31 199 THR A O 1
ATOM 1481 N N . HIS A 1 200 ? 0.289 14.828 5.155 1.00 86.31 200 HIS A N 1
ATOM 1482 C CA . HIS A 1 200 ? -0.169 16.082 4.555 1.00 86.31 200 HIS A CA 1
ATOM 1483 C C . HIS A 1 200 ? -0.324 15.975 3.029 1.00 86.31 200 HIS A C 1
ATOM 1485 O O . HIS A 1 200 ? 0.262 16.734 2.259 1.00 86.31 200 HIS A O 1
ATOM 1491 N N . ASN A 1 201 ? -1.141 15.024 2.566 1.00 86.81 201 ASN A N 1
ATOM 1492 C CA . ASN A 1 201 ? -1.449 14.875 1.145 1.00 86.81 201 ASN A CA 1
ATOM 1493 C C . ASN A 1 201 ? -2.952 14.687 0.881 1.00 86.81 201 ASN A C 1
ATOM 1495 O O . ASN A 1 201 ? -3.722 14.243 1.736 1.00 86.81 201 ASN A O 1
ATOM 1499 N N . GLY A 1 202 ? -3.378 15.033 -0.338 1.00 88.81 202 GLY A N 1
ATOM 1500 C CA . GLY A 1 202 ? -4.795 15.032 -0.710 1.00 88.81 202 GLY A CA 1
ATOM 1501 C C . GLY A 1 202 ? -5.456 13.653 -0.649 1.00 88.81 202 GLY A C 1
ATOM 1502 O O . GLY A 1 202 ? -6.646 13.571 -0.362 1.00 88.81 202 GLY A O 1
ATOM 1503 N N . PHE A 1 203 ? -4.707 12.571 -0.884 1.00 90.25 203 PHE A N 1
ATOM 1504 C CA . PHE A 1 203 ? -5.250 11.216 -0.796 1.00 90.25 203 PHE A CA 1
ATOM 1505 C C . PHE A 1 203 ? -5.507 10.815 0.660 1.00 90.25 203 PHE A C 1
ATOM 1507 O O . PHE A 1 203 ? -6.605 10.360 0.968 1.00 90.25 203 PHE A O 1
ATOM 1514 N N . PHE A 1 204 ? -4.545 11.061 1.555 1.00 90.38 204 PHE A N 1
ATOM 1515 C CA . PHE A 1 204 ? -4.660 10.780 2.990 1.00 90.38 204 PHE A CA 1
ATOM 1516 C C . PHE A 1 204 ? -5.872 11.490 3.613 1.00 90.38 204 PHE A C 1
ATOM 1518 O O . PHE A 1 204 ? -6.658 10.877 4.338 1.00 90.38 204 PHE A O 1
ATOM 1525 N N . GLY A 1 205 ? -6.083 12.761 3.253 1.00 90.38 205 GLY A N 1
ATOM 1526 C CA . GLY A 1 205 ? -7.276 13.511 3.651 1.00 90.38 205 GLY A CA 1
ATOM 1527 C C . GLY A 1 205 ? -8.573 12.953 3.054 1.00 90.38 205 GLY A C 1
ATOM 1528 O O . GLY A 1 205 ? -9.559 12.788 3.768 1.00 90.38 205 GLY A O 1
ATOM 1529 N N . ALA A 1 206 ? -8.580 12.615 1.760 1.00 93.56 206 ALA A N 1
ATOM 1530 C CA . ALA A 1 206 ? -9.782 12.150 1.061 1.00 93.56 206 ALA A CA 1
ATOM 1531 C C . ALA A 1 206 ? -10.322 10.803 1.566 1.00 93.56 206 ALA A C 1
ATOM 1533 O O . ALA A 1 206 ? -11.509 10.526 1.397 1.00 93.56 206 ALA A O 1
ATOM 1534 N N . VAL A 1 207 ? -9.470 9.965 2.161 1.00 96.12 207 VAL A N 1
ATOM 1535 C CA . VAL A 1 207 ? -9.870 8.647 2.675 1.00 96.12 207 VAL A CA 1
ATOM 1536 C C . VAL A 1 207 ? -10.089 8.616 4.188 1.00 96.12 207 VAL A C 1
ATOM 1538 O O . VAL A 1 207 ? -10.227 7.536 4.752 1.00 96.12 207 VAL A O 1
ATOM 1541 N N . HIS A 1 208 ? -10.116 9.772 4.858 1.00 95.56 208 HIS A N 1
ATOM 1542 C CA . HIS A 1 208 ? -10.268 9.880 6.318 1.00 95.56 208 HIS A CA 1
ATOM 1543 C C . HIS A 1 208 ? -9.167 9.134 7.102 1.00 95.56 208 HIS A C 1
ATOM 1545 O O . HIS A 1 208 ? -9.400 8.554 8.169 1.00 95.56 208 HIS A O 1
ATOM 1551 N N . ALA A 1 209 ? -7.943 9.096 6.560 1.00 92.69 209 ALA A N 1
ATOM 1552 C CA . ALA A 1 209 ? -6.844 8.360 7.185 1.00 92.69 209 ALA A CA 1
ATOM 1553 C C . ALA A 1 209 ? -6.385 9.001 8.507 1.00 92.69 209 ALA A C 1
ATOM 1555 O O . ALA A 1 209 ? -5.903 8.305 9.399 1.00 92.69 209 ALA A O 1
ATOM 1556 N N . ARG A 1 210 ? -6.603 10.311 8.686 1.00 91.81 210 ARG A N 1
ATOM 1557 C CA . ARG A 1 210 ? -6.338 11.005 9.955 1.00 91.81 210 ARG A CA 1
ATOM 1558 C C . ARG A 1 210 ? -7.268 10.514 11.063 1.00 91.81 210 ARG A C 1
ATOM 1560 O O . ARG A 1 210 ? -6.827 10.261 12.181 1.00 91.81 210 ARG A O 1
ATOM 1567 N N . GLU A 1 211 ? -8.554 10.374 10.771 1.00 93.75 211 GLU A N 1
ATOM 1568 C CA . GLU A 1 211 ? -9.558 9.860 11.698 1.00 93.75 211 GLU A CA 1
ATOM 1569 C C . GLU A 1 211 ? -9.278 8.402 12.047 1.00 93.75 211 GLU A C 1
ATOM 1571 O O . GLU A 1 211 ? -9.374 8.026 13.216 1.00 93.75 211 GLU A O 1
ATOM 1576 N N . PHE A 1 212 ? -8.878 7.603 11.056 1.00 94.81 212 PHE A N 1
ATOM 1577 C CA . PHE A 1 212 ? -8.406 6.241 11.274 1.00 94.81 212 PHE A CA 1
ATOM 1578 C C . PHE A 1 212 ? -7.194 6.205 12.216 1.00 94.81 212 PHE A C 1
ATOM 1580 O O . PHE A 1 212 ? -7.255 5.521 13.237 1.00 94.81 212 PHE A O 1
ATOM 1587 N N . ALA A 1 213 ? -6.142 6.987 11.941 1.00 92.50 213 ALA A N 1
ATOM 1588 C CA . ALA A 1 213 ? -4.937 7.051 12.772 1.00 92.50 213 ALA A CA 1
ATOM 1589 C C . ALA A 1 213 ? -5.261 7.435 14.227 1.00 92.50 213 ALA A C 1
ATOM 1591 O O . ALA A 1 213 ? -4.765 6.812 15.168 1.00 92.50 213 ALA A O 1
ATOM 1592 N N . ARG A 1 214 ? -6.176 8.394 14.426 1.00 92.06 214 ARG A N 1
ATOM 1593 C CA . ARG A 1 214 ? -6.709 8.743 15.755 1.00 92.06 214 ARG A CA 1
ATOM 1594 C C . ARG A 1 214 ? -7.450 7.577 16.401 1.00 92.06 214 ARG A C 1
ATOM 1596 O O . ARG A 1 214 ? -7.229 7.285 17.572 1.00 92.06 214 ARG A O 1
ATOM 1603 N N . ALA A 1 215 ? -8.315 6.890 15.653 1.00 93.12 215 ALA A N 1
ATOM 1604 C CA . ALA A 1 215 ? -9.105 5.772 16.165 1.00 93.12 215 ALA A CA 1
ATOM 1605 C C . ALA A 1 215 ? -8.221 4.626 16.675 1.00 93.12 215 ALA A C 1
ATOM 1607 O O . ALA A 1 215 ? -8.507 4.059 17.730 1.00 93.12 215 ALA A O 1
ATOM 1608 N N . ILE A 1 216 ? -7.133 4.313 15.968 1.00 92.25 216 ILE A N 1
ATOM 1609 C CA . ILE A 1 216 ? -6.180 3.281 16.395 1.00 92.25 216 ILE A CA 1
ATOM 1610 C C . ILE A 1 216 ? -5.177 3.783 17.443 1.00 92.25 216 ILE A C 1
ATOM 1612 O O . ILE A 1 216 ? -4.453 2.966 18.006 1.00 92.25 216 ILE A O 1
ATOM 1616 N N . GLY A 1 217 ? -5.188 5.073 17.792 1.00 89.69 217 GLY A N 1
ATOM 1617 C CA . GLY A 1 217 ? -4.320 5.661 18.817 1.00 89.69 217 GLY A CA 1
ATOM 1618 C C . GLY A 1 217 ? -2.899 5.955 18.337 1.00 89.69 217 GLY A C 1
ATOM 1619 O O . GLY A 1 217 ? -1.988 6.047 19.153 1.00 89.69 217 GLY A O 1
ATOM 1620 N N . ALA A 1 218 ? -2.704 6.082 17.025 1.00 87.94 218 ALA A N 1
ATOM 1621 C CA . ALA A 1 218 ? -1.428 6.456 16.428 1.00 87.94 218 ALA A CA 1
ATOM 1622 C C . ALA A 1 218 ? -1.194 7.969 16.409 1.00 87.94 218 ALA A C 1
ATOM 1624 O O . ALA A 1 218 ? -0.109 8.410 16.076 1.00 87.94 218 ALA A O 1
ATOM 1625 N N . TYR A 1 219 ? -2.203 8.769 16.741 1.00 83.25 219 TYR A N 1
ATOM 1626 C CA . TYR A 1 219 ? -2.110 10.221 16.766 1.00 83.25 219 TYR A CA 1
ATOM 1627 C C . TYR A 1 219 ? -3.169 10.788 17.715 1.00 83.25 219 TYR A C 1
ATOM 1629 O O . TYR A 1 219 ? -4.317 10.333 17.685 1.00 83.25 219 TYR A O 1
ATOM 1637 N N . ASP A 1 220 ? -2.814 11.782 18.533 1.00 76.62 220 ASP A N 1
ATOM 1638 C CA . ASP A 1 220 ? -3.770 12.532 19.352 1.00 76.62 220 ASP A CA 1
ATOM 1639 C C . ASP A 1 220 ? -4.032 13.906 18.713 1.00 76.62 220 ASP A C 1
ATOM 1641 O O . ASP A 1 220 ? -3.116 14.630 18.340 1.00 76.62 220 ASP A O 1
ATOM 1645 N N . GLY A 1 221 ? -5.303 14.308 18.611 1.00 61.84 221 GLY A N 1
ATOM 1646 C CA . GLY A 1 221 ? -5.679 15.637 18.115 1.00 61.84 221 GLY A CA 1
ATOM 1647 C C . GLY A 1 221 ? -5.140 16.791 18.970 1.00 61.84 221 GLY A C 1
ATOM 1648 O O . GLY A 1 221 ? -5.143 17.935 18.520 1.00 61.84 221 GLY A O 1
ATOM 1649 N N . ALA A 1 222 ? -4.648 16.520 20.184 1.00 58.72 222 ALA A N 1
ATOM 1650 C CA . ALA A 1 222 ? -3.917 17.497 20.989 1.00 58.72 222 ALA A CA 1
ATOM 1651 C C . ALA A 1 222 ? -2.627 18.020 20.312 1.00 58.72 222 ALA A C 1
ATOM 1653 O O . ALA A 1 222 ? -2.220 19.150 20.622 1.00 58.72 222 ALA A O 1
ATOM 1654 N N . ASP A 1 223 ? -2.059 17.251 19.372 1.00 55.66 223 ASP A N 1
ATOM 1655 C CA . ASP A 1 223 ? -0.846 17.563 18.601 1.00 55.66 223 ASP A CA 1
ATOM 1656 C C . ASP A 1 223 ? -1.107 18.461 17.374 1.00 55.66 223 ASP A C 1
ATOM 1658 O O . ASP A 1 223 ? -0.164 18.979 16.774 1.00 55.66 223 ASP A O 1
ATOM 1662 N N . ASP A 1 224 ? -2.374 18.750 17.026 1.00 52.22 224 ASP A N 1
ATOM 1663 C CA . ASP A 1 224 ? -2.738 19.668 15.920 1.00 52.22 224 ASP A CA 1
ATOM 1664 C C . ASP A 1 224 ? -2.173 21.095 16.148 1.00 52.22 224 ASP A C 1
ATOM 1666 O O . ASP A 1 224 ? -2.118 21.912 15.229 1.00 52.22 224 ASP A O 1
ATOM 1670 N N . ARG A 1 225 ? -1.729 21.418 17.374 1.00 42.69 225 ARG A N 1
ATOM 1671 C CA . ARG A 1 225 ? -1.157 22.724 17.744 1.00 42.69 225 ARG A CA 1
ATOM 1672 C C . ARG A 1 225 ? 0.265 22.966 17.230 1.00 42.69 225 ARG A C 1
ATOM 1674 O O . ARG A 1 225 ? 0.672 24.124 17.190 1.00 42.69 225 ARG A O 1
ATOM 1681 N N . ILE A 1 226 ? 1.005 21.927 16.841 1.00 42.78 226 ILE A N 1
ATOM 1682 C CA . ILE A 1 226 ? 2.388 22.063 16.344 1.00 42.78 226 ILE A CA 1
ATOM 1683 C C . ILE A 1 226 ? 2.420 22.180 14.806 1.00 42.7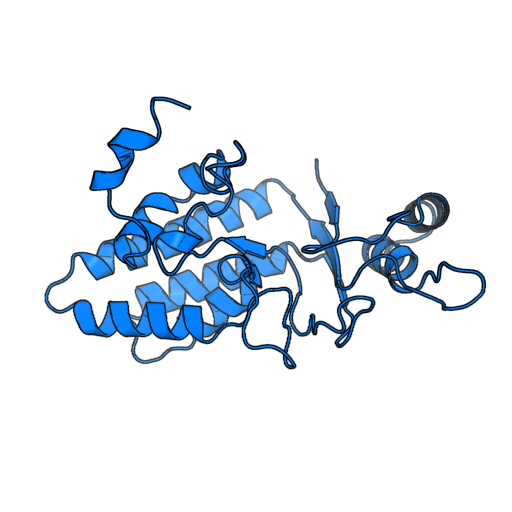8 226 ILE A C 1
ATOM 1685 O O . ILE A 1 226 ? 3.283 22.857 14.256 1.00 42.78 226 ILE A O 1
ATOM 1689 N N . ALA A 1 227 ? 1.411 21.651 14.106 1.00 39.50 227 ALA A N 1
ATOM 1690 C CA . ALA A 1 227 ? 1.361 21.593 12.639 1.00 39.50 227 ALA A CA 1
ATOM 1691 C C . ALA A 1 227 ? 0.932 22.900 11.925 1.00 39.50 227 ALA A C 1
ATOM 1693 O O . ALA A 1 227 ? 0.732 22.897 10.714 1.00 39.50 227 ALA A O 1
ATOM 1694 N N . LEU A 1 228 ? 0.761 24.015 12.646 1.00 35.72 228 LEU A N 1
ATOM 1695 C CA . LEU A 1 228 ? 0.390 25.325 12.075 1.00 35.72 228 LEU A CA 1
ATOM 1696 C C . LEU A 1 228 ? 1.557 26.329 12.014 1.00 35.72 228 LEU A C 1
ATOM 1698 O O . LEU A 1 228 ? 1.329 27.493 11.686 1.00 35.72 228 LEU A O 1
ATOM 1702 N N . VAL A 1 229 ? 2.785 25.913 12.351 1.00 32.81 229 VAL A N 1
ATOM 1703 C CA . VAL A 1 229 ? 3.958 26.813 12.435 1.00 32.81 229 VAL A CA 1
ATOM 1704 C C . VAL A 1 229 ? 5.156 26.339 11.590 1.00 32.81 229 VAL A C 1
ATOM 1706 O O . VAL A 1 229 ? 6.209 26.967 11.643 1.00 32.81 229 VAL A O 1
ATOM 1709 N N . ALA A 1 230 ? 5.011 25.283 10.783 1.00 36.62 230 ALA A N 1
ATOM 1710 C CA . ALA A 1 230 ? 6.034 24.843 9.827 1.00 36.62 230 ALA A CA 1
ATOM 1711 C C . ALA A 1 230 ? 5.586 25.103 8.385 1.00 36.62 230 ALA A C 1
ATOM 1713 O O . ALA A 1 230 ? 4.439 24.721 8.057 1.00 36.62 230 ALA A O 1
#

pLDDT: mean 86.27, std 13.62, range [32.81, 98.69]

Solvent-accessible surface area (backbone atoms only — not comparable to full-atom values): 12366 Å² total; per-residue (Å²): 123,53,67,49,77,47,48,74,58,78,62,40,87,95,39,76,51,61,72,50,35,54,50,20,68,73,61,68,94,59,28,47,49,37,35,36,47,39,33,58,71,40,70,44,68,99,77,74,69,42,51,27,44,38,32,34,30,26,31,46,46,42,67,70,46,49,52,43,29,46,51,23,41,25,48,25,27,51,37,49,39,53,43,55,72,40,90,82,26,66,61,60,48,47,49,54,52,50,42,57,65,69,46,63,30,40,67,32,50,92,88,58,94,85,69,88,62,65,25,43,21,22,34,43,56,46,21,42,51,50,32,64,42,80,89,52,58,69,67,42,18,52,22,19,41,44,24,18,53,33,50,53,68,24,51,72,25,70,52,65,31,62,66,28,82,92,76,62,24,28,24,67,79,42,61,49,62,62,33,83,55,34,76,32,59,76,42,49,44,74,43,43,94,77,78,40,59,82,58,79,40,74,66,42,59,72,25,40,46,65,54,29,28,38,51,64,57,7,42,62,79,83,57,62,77,63,71,79,78,118